Protein AF-A0A6G1RPT6-F1 (afdb_monomer)

Solvent-accessible surface area (backbone atoms only — not comparable to full-atom values): 11444 Å² total; per-residue (Å²): 132,67,66,76,14,61,72,34,31,49,78,56,96,92,39,37,52,45,40,93,62,35,37,66,78,30,18,75,37,63,72,64,67,92,55,54,74,66,57,16,43,59,54,9,17,68,96,42,98,34,46,3,51,71,35,31,49,66,56,74,37,39,41,47,34,52,61,81,90,49,79,50,33,30,68,81,25,24,74,22,39,38,67,69,14,39,49,97,87,64,35,49,6,59,74,35,37,46,69,56,71,34,38,40,48,48,39,93,62,36,36,67,80,32,16,73,39,64,70,72,65,97,65,54,72,67,60,18,46,62,60,14,39,45,100,86,70,36,52,8,62,73,44,35,46,73,55,79,38,38,36,46,44,40,85,91,41,83,52,42,36,65,76,34,22,73,23,38,39,82,68,19,39,59,48,99,86,28,56,11,51,72,38,32,47,62,55,68,46,38,39,50,43,39,94,55,36,35,62,70,20,18,75,39,77,72,60,96,67,84,133

Mean predicted aligned error: 10.79 Å

Radius of gyration: 23.77 Å; Cα contacts (8 Å, |Δi|>4): 434; chains: 1; bounding box: 55×49×66 Å

Structure (mmCIF, N/CA/C/O backbone):
data_AF-A0A6G1RPT6-F1
#
_entry.id   AF-A0A6G1RPT6-F1
#
loop_
_atom_site.group_PDB
_atom_site.id
_atom_site.type_symbol
_atom_site.label_atom_id
_atom_site.label_alt_id
_atom_site.label_comp_id
_atom_site.label_asym_id
_atom_site.label_entity_id
_atom_site.label_seq_id
_atom_site.pdbx_PDB_ins_code
_atom_site.Cartn_x
_atom_site.Cartn_y
_atom_site.Cartn_z
_atom_site.occupancy
_atom_site.B_iso_or_equiv
_atom_site.auth_seq_id
_atom_site.auth_comp_id
_atom_site.auth_asym_id
_atom_site.auth_atom_id
_atom_site.pdbx_PDB_model_num
ATOM 1 N N . SER A 1 1 ? -2.609 -18.804 -32.152 1.00 46.22 1 SER A N 1
ATOM 2 C CA . SER A 1 1 ? -2.090 -17.424 -32.059 1.00 46.22 1 SER A CA 1
ATOM 3 C C . SER A 1 1 ? -1.174 -17.458 -30.866 1.00 46.22 1 SER A C 1
ATOM 5 O O . SER A 1 1 ? -1.656 -17.401 -29.741 1.00 46.22 1 SER A O 1
ATOM 7 N N . ASP A 1 2 ? 0.093 -17.782 -31.106 1.00 53.69 2 ASP A N 1
ATOM 8 C CA . ASP A 1 2 ? 0.968 -18.300 -30.053 1.00 53.69 2 ASP A CA 1
ATOM 9 C C . ASP A 1 2 ? 1.661 -17.147 -29.333 1.00 53.69 2 ASP A C 1
ATOM 11 O O . ASP A 1 2 ? 2.804 -16.784 -29.607 1.00 53.69 2 ASP A O 1
ATOM 15 N N . ASP A 1 3 ? 0.914 -16.578 -28.391 1.00 70.12 3 ASP A N 1
ATOM 16 C CA . ASP A 1 3 ? 1.314 -15.481 -27.503 1.00 70.12 3 ASP A CA 1
ATOM 17 C C . ASP A 1 3 ? 2.449 -15.880 -26.534 1.00 70.12 3 ASP A C 1
ATOM 19 O O . ASP A 1 3 ? 3.070 -15.051 -25.876 1.00 70.12 3 ASP A O 1
ATOM 23 N N . PHE A 1 4 ? 2.774 -17.175 -26.463 1.00 81.56 4 PHE A N 1
ATOM 24 C CA . PHE A 1 4 ? 3.774 -17.723 -25.546 1.00 81.56 4 PHE A CA 1
ATOM 25 C C . PHE A 1 4 ? 5.198 -17.196 -25.797 1.00 81.56 4 PHE A C 1
ATOM 27 O O . PHE A 1 4 ? 5.934 -16.965 -24.840 1.00 81.56 4 PHE A O 1
ATOM 34 N N . CYS A 1 5 ? 5.569 -16.972 -27.063 1.00 85.88 5 CYS A N 1
ATOM 35 C CA . CYS A 1 5 ? 6.860 -16.387 -27.455 1.00 85.88 5 CYS A CA 1
ATOM 36 C C . CYS A 1 5 ? 6.709 -14.960 -27.997 1.00 85.88 5 CYS A C 1
ATOM 38 O O . CYS A 1 5 ? 7.464 -14.553 -28.884 1.00 85.88 5 CYS A O 1
ATOM 40 N N . SER A 1 6 ? 5.686 -14.234 -27.531 1.00 84.12 6 SER A N 1
ATOM 41 C CA . SER A 1 6 ? 5.396 -12.846 -27.919 1.00 84.12 6 SER A CA 1
ATOM 42 C C . SER A 1 6 ? 5.264 -12.635 -29.441 1.00 84.12 6 SER A C 1
ATOM 44 O O . SER A 1 6 ? 5.466 -11.535 -29.937 1.00 84.12 6 SER A O 1
ATOM 46 N N . GLY A 1 7 ? 5.008 -13.694 -30.226 1.00 85.12 7 GLY A N 1
ATOM 47 C CA . GLY A 1 7 ? 5.034 -13.666 -31.700 1.00 85.12 7 GLY A CA 1
ATOM 48 C C . GLY A 1 7 ? 6.429 -13.543 -32.349 1.00 85.12 7 GLY A C 1
ATOM 49 O O . GLY A 1 7 ? 6.559 -13.579 -33.582 1.00 85.12 7 GLY A O 1
ATOM 50 N N . HIS A 1 8 ? 7.488 -13.458 -31.543 1.00 87.12 8 HIS A N 1
ATOM 51 C CA . HIS A 1 8 ? 8.868 -13.198 -31.968 1.00 87.12 8 HIS A CA 1
ATOM 52 C C . HIS A 1 8 ? 9.790 -14.419 -31.873 1.00 87.12 8 HIS A C 1
ATOM 54 O O . HIS A 1 8 ? 11.000 -14.306 -32.065 1.00 87.12 8 HIS A O 1
ATOM 60 N N . GLY A 1 9 ? 9.232 -15.605 -31.648 1.00 89.31 9 GLY A N 1
ATOM 61 C CA . GLY A 1 9 ? 9.984 -16.855 -31.613 1.00 89.31 9 GLY A CA 1
ATOM 62 C C . GLY A 1 9 ? 9.122 -18.071 -31.913 1.00 89.31 9 GLY A C 1
ATOM 63 O O . GLY A 1 9 ? 7.905 -17.960 -32.072 1.00 89.31 9 GLY A O 1
ATOM 64 N N . GLN A 1 10 ? 9.770 -19.228 -32.000 1.00 91.56 10 GLN A N 1
ATOM 65 C CA . GLN A 1 10 ? 9.108 -20.523 -32.104 1.00 91.56 10 GLN A CA 1
ATOM 66 C C . GLN A 1 10 ? 9.176 -21.242 -30.753 1.00 91.56 10 GLN A C 1
ATOM 68 O O . GLN A 1 10 ? 10.229 -21.272 -30.117 1.00 91.56 10 GLN A O 1
ATOM 73 N N . CYS A 1 11 ? 8.046 -21.782 -30.290 1.00 89.31 11 CYS A N 1
ATOM 74 C CA . CYS A 1 11 ? 7.987 -22.517 -29.030 1.00 89.31 11 CYS A CA 1
ATOM 75 C C . CYS A 1 11 ? 8.409 -23.971 -29.248 1.00 89.31 11 CYS A C 1
ATOM 77 O O . CYS A 1 11 ? 7.748 -24.705 -29.980 1.00 89.31 11 CYS A O 1
ATOM 79 N N . ASN A 1 12 ? 9.473 -24.387 -28.567 1.00 88.00 12 ASN A N 1
ATOM 80 C CA . ASN A 1 12 ? 9.977 -25.751 -28.547 1.00 88.00 12 ASN A CA 1
ATOM 81 C C . ASN A 1 12 ? 9.962 -26.261 -27.102 1.00 88.00 12 ASN A C 1
ATOM 83 O O . ASN A 1 12 ? 10.778 -25.859 -26.272 1.00 88.00 12 ASN A O 1
ATOM 87 N N . CYS A 1 13 ? 8.994 -27.126 -26.784 1.00 84.56 13 CYS A N 1
ATOM 88 C CA . CYS A 1 13 ? 8.838 -27.764 -25.468 1.00 84.56 13 CYS A CA 1
ATOM 89 C C . CYS A 1 13 ? 8.886 -26.783 -24.274 1.00 84.56 13 CYS A C 1
ATOM 91 O O . CYS A 1 13 ? 9.542 -27.048 -23.270 1.00 84.56 13 CYS A O 1
ATOM 93 N N . GLY A 1 14 ? 8.204 -25.636 -24.382 1.00 82.69 14 GLY A N 1
ATOM 94 C CA . GLY A 1 14 ? 8.124 -24.634 -23.308 1.00 82.69 14 GLY A CA 1
ATOM 95 C C . GLY A 1 14 ? 9.294 -23.645 -23.253 1.00 82.69 14 GLY A C 1
ATOM 96 O O . GLY A 1 14 ? 9.320 -22.787 -22.372 1.00 82.69 14 GLY A O 1
ATOM 97 N N . ARG A 1 15 ? 10.237 -23.719 -24.200 1.00 87.56 15 ARG A N 1
ATOM 98 C CA . ARG A 1 15 ? 11.290 -22.719 -24.413 1.00 87.56 15 ARG A CA 1
ATOM 99 C C . ARG A 1 15 ? 11.075 -22.008 -25.745 1.00 87.56 15 ARG A C 1
ATOM 101 O O . ARG A 1 15 ? 10.669 -22.636 -26.717 1.00 87.56 15 ARG A O 1
ATOM 108 N N . CYS A 1 16 ? 11.357 -20.712 -25.793 1.00 91.62 16 CYS A N 1
ATOM 109 C CA . CYS A 1 16 ? 11.267 -19.937 -27.023 1.00 91.62 16 CYS A CA 1
ATOM 110 C C . CYS A 1 16 ? 12.626 -19.827 -27.719 1.00 91.62 16 CYS A C 1
ATOM 112 O O . CYS A 1 16 ? 13.596 -19.376 -27.110 1.00 91.62 16 CYS A O 1
ATOM 114 N N . ASP A 1 17 ? 12.661 -20.181 -29.003 1.00 92.12 17 ASP A N 1
ATOM 115 C CA . ASP A 1 17 ? 13.770 -19.876 -29.904 1.00 92.12 17 ASP A CA 1
ATOM 116 C C . ASP A 1 17 ? 13.459 -18.577 -30.648 1.00 92.12 17 ASP A C 1
ATOM 118 O O . ASP A 1 17 ? 12.571 -18.517 -31.506 1.00 92.12 17 ASP A O 1
ATOM 122 N N . CYS A 1 18 ? 14.150 -17.506 -30.263 1.00 89.38 18 CYS A N 1
ATOM 123 C CA . CYS A 1 18 ? 13.862 -16.160 -30.745 1.00 89.38 18 CYS A CA 1
ATOM 124 C C . CYS A 1 18 ? 14.379 -15.926 -32.163 1.00 89.38 18 CYS A C 1
ATOM 126 O O . CYS A 1 18 ? 15.487 -16.331 -32.519 1.00 89.38 18 CYS A O 1
ATOM 128 N N . LYS A 1 19 ? 13.573 -15.220 -32.962 1.00 89.00 19 LYS A N 1
ATOM 129 C CA . LYS A 1 19 ? 13.971 -14.732 -34.285 1.00 89.00 19 LYS A CA 1
ATOM 130 C C . LYS A 1 19 ? 15.130 -13.744 -34.150 1.00 89.00 19 LYS A C 1
ATOM 132 O O . LYS A 1 19 ? 15.322 -13.122 -33.102 1.00 89.00 19 LYS A O 1
ATOM 137 N N . GLU A 1 20 ? 15.894 -13.582 -35.227 1.00 88.31 20 GLU A N 1
ATOM 138 C CA . GLU A 1 20 ? 17.012 -12.641 -35.266 1.00 88.31 20 GLU A CA 1
ATOM 139 C C . GLU A 1 20 ? 16.563 -11.239 -34.826 1.00 88.31 20 GLU A C 1
ATOM 141 O O . GLU A 1 20 ? 15.523 -10.736 -35.252 1.00 88.31 20 GLU A O 1
ATOM 146 N N . GLY A 1 21 ? 17.327 -10.632 -33.917 1.00 83.69 21 GLY A N 1
ATOM 147 C CA . GLY A 1 21 ? 16.980 -9.335 -33.342 1.00 83.69 21 GLY A CA 1
ATOM 148 C C . GLY A 1 21 ? 16.081 -9.382 -32.102 1.00 83.69 21 GLY A C 1
ATOM 149 O O . GLY A 1 21 ? 15.781 -8.312 -31.591 1.00 83.69 21 GLY A O 1
ATOM 150 N N . TRP A 1 22 ? 15.710 -10.554 -31.573 1.00 85.56 22 TRP A N 1
ATOM 151 C CA . TRP A 1 22 ? 14.915 -10.693 -30.341 1.00 85.56 22 TRP A CA 1
ATOM 152 C C . TRP A 1 22 ? 15.626 -11.537 -29.276 1.00 85.56 22 TRP A C 1
ATOM 154 O O . TRP A 1 22 ? 16.380 -12.458 -29.591 1.00 85.56 22 TRP A O 1
ATOM 164 N N . ILE A 1 23 ? 15.406 -11.199 -28.007 1.00 83.12 23 ILE A N 1
ATOM 165 C CA . ILE A 1 23 ? 15.976 -11.838 -26.814 1.00 83.12 23 ILE A CA 1
ATOM 166 C C . ILE A 1 23 ? 14.932 -11.893 -25.686 1.00 83.12 23 ILE A C 1
ATOM 168 O O . ILE A 1 23 ? 13.871 -11.278 -25.773 1.00 83.12 23 ILE A O 1
ATOM 172 N N . GLY A 1 24 ? 15.246 -12.620 -24.612 1.00 77.19 24 GLY A N 1
ATOM 173 C CA . GLY A 1 24 ? 14.343 -12.851 -23.478 1.00 77.19 24 GLY A CA 1
ATOM 174 C C . GLY A 1 24 ? 13.826 -14.291 -23.436 1.00 77.19 24 GLY A C 1
ATOM 175 O O . GLY A 1 24 ? 14.019 -15.056 -24.381 1.00 77.19 24 GLY A O 1
ATOM 176 N N . LYS A 1 25 ? 13.210 -14.702 -22.320 1.00 83.44 25 LYS A N 1
ATOM 177 C CA . LYS A 1 25 ? 12.730 -16.091 -22.147 1.00 83.44 25 LYS A CA 1
ATOM 178 C C . LYS A 1 25 ? 11.521 -16.398 -23.036 1.00 83.44 25 LYS A C 1
ATOM 180 O O . LYS A 1 25 ? 11.310 -17.555 -23.394 1.00 83.44 25 LYS A O 1
ATOM 185 N N . LYS A 1 26 ? 10.757 -15.364 -23.378 1.00 86.62 26 LYS A N 1
ATOM 186 C CA . LYS A 1 26 ? 9.577 -15.363 -24.244 1.00 86.62 26 LYS A CA 1
ATOM 187 C C . LYS A 1 26 ? 9.777 -14.492 -25.493 1.00 86.62 26 LYS A C 1
ATOM 189 O O . LYS A 1 26 ? 8.792 -14.115 -26.122 1.00 86.62 26 LYS A O 1
ATOM 194 N N . CYS A 1 27 ? 11.020 -14.170 -25.861 1.00 85.56 27 CYS A N 1
ATOM 195 C CA . CYS A 1 27 ? 11.350 -13.279 -26.981 1.00 85.56 27 CYS A CA 1
ATOM 196 C C . CYS A 1 27 ? 10.670 -11.906 -26.891 1.00 85.56 27 CYS A C 1
ATOM 198 O O . CYS A 1 27 ? 10.221 -11.348 -27.887 1.00 85.56 27 CYS A O 1
ATOM 200 N N . GLU A 1 28 ? 10.560 -11.391 -25.674 1.00 78.25 28 GLU A N 1
ATOM 201 C CA . GLU A 1 28 ? 9.818 -10.187 -25.333 1.00 78.25 28 GLU A CA 1
ATOM 202 C C . GLU A 1 28 ? 10.608 -8.891 -25.579 1.00 78.25 28 GLU A C 1
ATOM 204 O O . GLU A 1 28 ? 10.010 -7.819 -25.608 1.00 78.25 28 GLU A O 1
ATOM 209 N N . HIS A 1 29 ? 11.928 -8.964 -25.800 1.00 76.12 29 HIS A N 1
ATOM 210 C CA . HIS A 1 29 ? 12.779 -7.780 -25.941 1.00 76.12 29 HIS A CA 1
ATOM 211 C C . HIS A 1 29 ? 13.547 -7.750 -27.273 1.00 76.12 29 HIS A C 1
ATOM 213 O O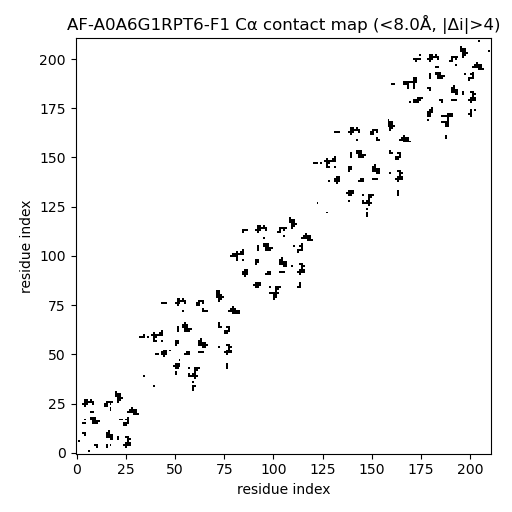 . HIS A 1 29 ? 14.152 -8.754 -27.657 1.00 76.12 29 HIS A O 1
ATOM 219 N N . PRO A 1 30 ? 13.604 -6.605 -27.977 1.00 79.12 30 PRO A N 1
ATOM 220 C CA . PRO A 1 30 ? 14.465 -6.447 -29.144 1.00 79.12 30 PRO A CA 1
ATOM 221 C C . PRO A 1 30 ? 15.947 -6.318 -28.734 1.00 79.12 30 PRO A C 1
ATOM 223 O O . PRO A 1 30 ? 16.275 -5.700 -27.724 1.00 79.12 30 PRO A O 1
ATOM 226 N N . ARG A 1 31 ? 16.868 -6.860 -29.543 1.00 80.19 31 ARG A N 1
ATOM 227 C CA . ARG A 1 31 ? 18.335 -6.792 -29.349 1.00 80.19 31 ARG A CA 1
ATOM 228 C C . ARG A 1 31 ? 18.880 -5.366 -29.356 1.00 80.19 31 ARG A C 1
ATOM 230 O O . ARG A 1 31 ? 19.888 -5.093 -28.716 1.00 80.19 31 ARG A O 1
ATOM 237 N N . SER A 1 32 ? 18.246 -4.483 -30.112 1.00 81.56 32 SER A N 1
ATOM 238 C CA . SER A 1 32 ? 18.573 -3.064 -30.205 1.00 81.56 32 SER A CA 1
ATOM 239 C C . SER A 1 32 ? 17.275 -2.282 -30.141 1.00 81.56 32 SER A C 1
ATOM 241 O O . SER A 1 32 ? 16.319 -2.643 -30.828 1.00 81.56 32 SER A O 1
ATOM 243 N N . CYS A 1 33 ? 17.233 -1.219 -29.342 1.00 79.00 33 CYS A N 1
ATOM 244 C CA . CYS A 1 33 ? 16.024 -0.423 -29.237 1.00 79.00 33 CYS A CA 1
ATOM 245 C C . CYS A 1 33 ? 15.841 0.461 -30.482 1.00 79.00 33 CYS A C 1
ATOM 247 O O . CYS A 1 33 ? 16.704 1.299 -30.739 1.00 79.00 33 CYS A O 1
ATOM 249 N N . PRO A 1 34 ? 14.741 0.321 -31.247 1.00 82.25 34 PRO A N 1
ATOM 250 C CA . PRO A 1 34 ? 14.473 1.185 -32.397 1.00 82.25 34 PRO A CA 1
ATOM 251 C C . PRO A 1 34 ? 13.938 2.572 -32.004 1.00 82.25 34 PRO A C 1
ATOM 253 O O . PRO A 1 34 ? 13.732 3.407 -32.878 1.00 82.25 34 PRO A O 1
ATOM 256 N N . LEU A 1 35 ? 13.657 2.802 -30.718 1.00 82.94 35 LEU A N 1
ATOM 257 C CA . LEU A 1 35 ? 13.112 4.057 -30.205 1.00 82.94 35 LEU A CA 1
ATOM 258 C C . LEU A 1 35 ? 14.234 4.972 -29.722 1.00 82.94 35 LEU A C 1
ATOM 260 O O . LEU A 1 35 ? 15.222 4.505 -29.150 1.00 82.94 35 LEU A O 1
ATOM 264 N N . SER A 1 36 ? 14.032 6.280 -29.860 1.00 87.06 36 SER A N 1
ATOM 265 C CA . SER A 1 36 ? 14.829 7.254 -29.118 1.00 87.06 36 SER A CA 1
ATOM 266 C C . SER A 1 36 ? 14.572 7.139 -27.610 1.00 87.06 36 SER A C 1
ATOM 268 O O . SER A 1 36 ? 13.558 6.597 -27.156 1.00 87.06 36 SER A O 1
ATOM 270 N N . VAL A 1 37 ? 15.492 7.685 -26.811 1.00 83.69 37 VAL A N 1
ATOM 271 C CA . VAL A 1 37 ? 15.382 7.706 -25.343 1.00 83.69 37 VAL A CA 1
ATOM 272 C C . VAL A 1 37 ? 14.081 8.381 -24.893 1.00 83.69 37 VAL A C 1
ATOM 274 O O . VAL A 1 37 ? 13.392 7.878 -24.007 1.00 83.69 37 VAL A O 1
ATOM 277 N N . GLU A 1 38 ? 13.699 9.474 -25.551 1.00 88.75 38 GLU A N 1
ATOM 278 C CA . GLU A 1 38 ? 12.488 10.238 -25.240 1.00 88.75 38 GLU A CA 1
ATOM 279 C C . GLU A 1 38 ? 11.208 9.470 -25.588 1.00 88.75 38 GLU A C 1
ATOM 281 O O . GLU A 1 38 ? 10.265 9.436 -24.797 1.00 88.75 38 GLU A O 1
ATOM 286 N N . GLU A 1 39 ? 11.162 8.813 -26.749 1.00 89.94 39 GLU A N 1
ATOM 287 C CA . GLU A 1 39 ? 10.018 7.984 -27.146 1.00 89.94 39 GLU A CA 1
ATOM 288 C C . GLU A 1 39 ? 9.853 6.768 -26.234 1.00 89.94 39 GLU A C 1
ATOM 290 O O . GLU A 1 39 ? 8.732 6.418 -25.856 1.00 89.94 39 GLU A O 1
ATOM 295 N N . SER A 1 40 ? 10.971 6.143 -25.856 1.00 87.38 40 SER A N 1
ATOM 296 C CA . SER A 1 40 ? 10.997 5.060 -24.875 1.00 87.38 40 SER A CA 1
ATOM 297 C C . SER A 1 40 ? 10.421 5.532 -23.536 1.00 87.38 40 SER A C 1
ATOM 299 O O . SER A 1 40 ? 9.491 4.915 -23.015 1.00 87.38 40 SER A O 1
ATOM 301 N N . ALA A 1 41 ? 10.899 6.665 -23.013 1.00 86.75 41 ALA A N 1
ATOM 302 C CA . ALA A 1 41 ? 10.420 7.227 -21.752 1.00 86.75 41 ALA A CA 1
ATOM 303 C C . ALA A 1 41 ? 8.918 7.556 -21.794 1.00 86.75 41 ALA A C 1
ATOM 305 O O . ALA A 1 41 ? 8.184 7.156 -20.889 1.00 86.75 41 ALA A O 1
ATOM 306 N N . LYS A 1 42 ? 8.434 8.189 -22.874 1.00 90.44 42 LYS A N 1
ATOM 307 C CA . LYS A 1 42 ? 7.003 8.496 -23.058 1.00 90.44 42 LYS A CA 1
ATOM 308 C C . LYS A 1 42 ? 6.127 7.245 -23.045 1.00 90.44 42 LYS A C 1
ATOM 310 O O . LYS A 1 42 ? 5.053 7.259 -22.452 1.00 90.44 42 LYS A O 1
ATOM 315 N N . LYS A 1 43 ? 6.575 6.142 -23.657 1.00 90.12 43 LYS A N 1
ATOM 316 C CA . LYS A 1 43 ? 5.836 4.866 -23.613 1.00 90.12 43 LYS A CA 1
ATOM 317 C C . LYS A 1 43 ? 5.778 4.267 -22.205 1.00 90.12 43 LYS A C 1
ATOM 319 O O . LYS A 1 43 ? 4.753 3.703 -21.824 1.00 90.12 43 LYS A O 1
ATOM 324 N N . CYS A 1 44 ? 6.852 4.407 -21.434 1.00 91.75 44 CYS A N 1
ATOM 325 C CA . CYS A 1 44 ? 6.935 3.911 -20.061 1.00 91.75 44 CYS A CA 1
ATOM 326 C C . CYS A 1 44 ? 6.222 4.793 -19.031 1.00 91.75 44 CYS A C 1
ATOM 328 O O . CYS A 1 44 ? 5.981 4.331 -17.918 1.00 91.75 44 CYS A O 1
ATOM 330 N N . GLN A 1 45 ? 5.896 6.037 -19.364 1.00 90.94 45 GLN A N 1
ATOM 331 C CA . GLN A 1 45 ? 5.287 6.987 -18.439 1.00 90.94 45 GLN A CA 1
ATOM 332 C C . GLN A 1 45 ? 3.844 6.605 -18.057 1.00 90.94 45 GLN A C 1
ATOM 334 O O . GLN A 1 45 ? 3.460 6.695 -16.891 1.00 90.94 45 GLN A O 1
ATOM 339 N N . GLY A 1 46 ? 3.057 6.103 -19.015 1.00 85.88 46 GLY A N 1
ATOM 340 C CA . GLY A 1 46 ? 1.662 5.726 -18.770 1.00 85.88 46 GLY A CA 1
ATOM 341 C C . GLY A 1 46 ? 0.846 6.906 -18.225 1.00 85.88 46 GLY A C 1
ATOM 342 O O . GLY A 1 46 ? 0.871 7.988 -18.804 1.00 85.88 46 GLY A O 1
ATOM 343 N N . ASN A 1 47 ? 0.147 6.693 -17.105 1.00 84.50 47 ASN A N 1
ATOM 344 C CA . ASN A 1 47 ? -0.616 7.733 -16.394 1.00 84.50 47 ASN A C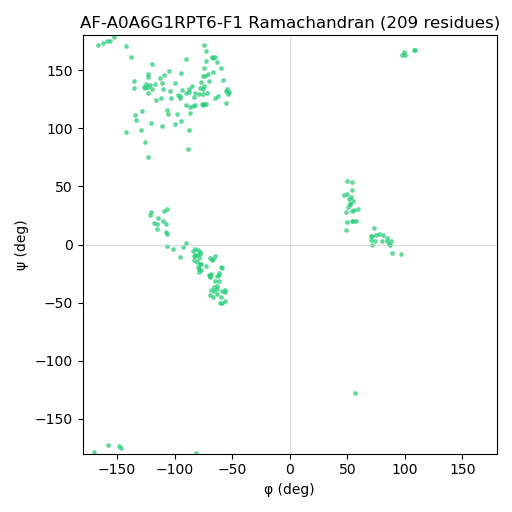A 1
ATOM 345 C C . ASN A 1 47 ? 0.182 8.426 -15.273 1.00 84.50 47 ASN A C 1
ATOM 347 O O . ASN A 1 47 ? -0.348 9.306 -14.598 1.00 84.50 47 ASN A O 1
ATOM 351 N N . SER A 1 48 ? 1.423 8.004 -15.028 1.00 85.88 48 SER A N 1
ATOM 352 C CA . SER A 1 48 ? 2.277 8.585 -13.993 1.00 85.88 48 SER A CA 1
ATOM 353 C C . SER A 1 48 ? 3.101 9.741 -14.558 1.00 85.88 48 SER A C 1
ATOM 355 O O . SER A 1 48 ? 3.334 9.836 -15.759 1.00 85.88 48 SER A O 1
ATOM 357 N N . ASN A 1 49 ? 3.605 10.618 -13.693 1.00 86.06 49 ASN A N 1
ATOM 358 C CA . ASN A 1 49 ? 4.632 11.590 -14.082 1.00 86.06 49 ASN A CA 1
ATOM 359 C C . ASN A 1 49 ? 6.031 10.959 -14.156 1.00 86.06 49 ASN A C 1
ATOM 361 O O . ASN A 1 49 ? 6.955 11.574 -14.682 1.00 86.06 49 ASN A O 1
ATOM 365 N N . LEU A 1 50 ? 6.187 9.736 -13.640 1.00 88.00 50 LEU A N 1
ATOM 366 C CA . LEU A 1 50 ? 7.447 9.004 -13.606 1.00 88.00 50 LEU A CA 1
ATOM 367 C C . LEU A 1 50 ? 7.392 7.792 -14.550 1.00 88.00 50 LEU A C 1
ATOM 369 O O . LEU A 1 50 ? 6.387 7.073 -14.556 1.00 88.00 50 LEU A O 1
ATOM 373 N N . PRO A 1 51 ? 8.468 7.503 -15.308 1.00 88.50 51 PRO A N 1
ATOM 374 C CA . PRO A 1 51 ? 8.582 6.259 -16.061 1.00 88.50 51 PRO A CA 1
ATOM 375 C C . PRO A 1 51 ? 8.386 5.044 -15.151 1.00 88.50 51 PRO A C 1
ATOM 377 O O . PRO A 1 51 ? 8.954 4.978 -14.060 1.00 88.50 51 PRO A O 1
ATOM 380 N N . CYS A 1 52 ? 7.575 4.085 -15.597 1.00 91.81 52 CYS A N 1
ATOM 381 C CA . CYS A 1 52 ? 7.259 2.862 -14.859 1.00 91.81 52 CYS A CA 1
ATOM 382 C C . CYS A 1 52 ? 6.765 3.131 -13.430 1.00 91.81 52 CYS A C 1
ATOM 384 O O . CYS A 1 52 ? 7.109 2.403 -12.499 1.00 91.81 52 CYS A O 1
ATOM 386 N N . SER A 1 53 ? 6.024 4.229 -13.243 1.00 92.31 53 SER A N 1
ATOM 387 C CA . SER A 1 53 ? 5.486 4.663 -11.949 1.00 92.31 53 SER A CA 1
ATOM 388 C C . SER A 1 53 ? 6.543 4.830 -10.846 1.00 92.31 53 SER A C 1
ATOM 390 O O . SER A 1 53 ? 6.204 4.805 -9.666 1.00 92.31 53 SER A O 1
ATOM 392 N N . GLY A 1 54 ? 7.824 4.981 -11.214 1.00 89.81 54 GLY A N 1
ATOM 393 C CA . GLY A 1 54 ? 8.955 5.003 -10.279 1.00 89.81 54 GLY A CA 1
ATOM 394 C C . GLY A 1 54 ? 9.277 3.648 -9.634 1.00 89.81 54 GLY A C 1
ATOM 395 O O . GLY A 1 54 ? 10.109 3.581 -8.736 1.00 89.81 54 GLY A O 1
ATOM 396 N N . ARG A 1 55 ? 8.629 2.564 -10.075 1.00 90.12 55 ARG A N 1
ATOM 397 C CA . ARG A 1 55 ? 8.709 1.215 -9.487 1.00 90.12 55 ARG A CA 1
ATOM 398 C C . ARG A 1 55 ? 9.333 0.198 -10.436 1.00 90.12 55 ARG A C 1
ATOM 400 O O . ARG A 1 55 ? 9.165 -1.005 -10.263 1.00 90.12 55 ARG A O 1
ATOM 407 N N . GLY A 1 56 ? 10.028 0.663 -11.466 1.00 89.62 56 GLY A N 1
ATOM 408 C CA . GLY A 1 56 ? 10.625 -0.208 -12.465 1.00 89.62 56 GLY A CA 1
ATOM 409 C C . GLY A 1 56 ? 11.632 0.505 -13.348 1.00 89.62 56 GLY A C 1
ATOM 410 O O . GLY A 1 56 ? 11.763 1.729 -13.325 1.00 89.62 56 GLY A O 1
ATOM 411 N N . ARG A 1 57 ? 12.330 -0.284 -14.161 1.00 89.75 57 ARG A N 1
ATOM 412 C CA . ARG A 1 57 ? 13.251 0.201 -15.188 1.00 89.75 57 ARG A CA 1
ATOM 413 C C . ARG A 1 57 ? 12.556 0.230 -16.541 1.00 89.75 57 ARG A C 1
ATOM 415 O O . ARG A 1 57 ? 11.992 -0.776 -16.966 1.00 89.75 57 ARG A O 1
ATOM 422 N N . CYS A 1 58 ? 12.633 1.372 -17.216 1.00 89.00 58 CYS A N 1
ATOM 423 C CA . CYS A 1 58 ? 12.160 1.519 -18.586 1.00 89.00 58 CYS A CA 1
ATOM 424 C C . CYS A 1 58 ? 13.258 1.123 -19.575 1.00 89.00 58 CYS A C 1
ATOM 426 O O . CYS A 1 58 ? 14.297 1.779 -19.638 1.00 89.00 58 CYS A O 1
ATOM 428 N N . GLU A 1 59 ? 13.010 0.097 -20.383 1.00 86.44 59 GLU A N 1
ATOM 429 C CA . GLU A 1 59 ? 13.892 -0.327 -21.467 1.00 86.44 59 GLU A CA 1
ATOM 430 C C . GLU A 1 59 ? 13.078 -0.447 -22.754 1.00 86.44 59 GLU A C 1
ATOM 432 O O . GLU A 1 59 ? 12.163 -1.256 -22.879 1.00 86.44 59 GLU A O 1
ATOM 437 N N . CYS A 1 60 ? 13.395 0.410 -23.722 1.00 86.81 60 CYS A N 1
ATOM 438 C CA . CYS A 1 60 ? 12.749 0.448 -25.030 1.00 86.81 60 CYS A CA 1
ATOM 439 C C . CYS A 1 60 ? 11.211 0.556 -25.023 1.00 86.81 60 CYS A C 1
ATOM 441 O O . CYS A 1 60 ? 10.510 -0.064 -25.824 1.00 86.81 60 CYS A O 1
ATOM 443 N N . GLY A 1 61 ? 10.667 1.375 -24.125 1.00 88.00 61 GLY A N 1
ATOM 444 C CA . GLY A 1 61 ? 9.227 1.572 -23.978 1.00 88.00 61 GLY A CA 1
ATOM 445 C C . GLY A 1 61 ? 8.507 0.448 -23.233 1.00 88.00 61 GLY A C 1
ATOM 446 O O . GLY A 1 61 ? 7.276 0.452 -23.208 1.00 88.00 61 GLY A O 1
ATOM 447 N N . GLN A 1 62 ? 9.247 -0.487 -22.632 1.00 89.19 62 GLN A N 1
ATOM 448 C CA . GLN A 1 62 ? 8.724 -1.549 -21.783 1.00 89.19 62 GLN A CA 1
ATOM 449 C C . GLN A 1 62 ? 9.267 -1.412 -20.360 1.00 89.19 62 GLN A C 1
ATOM 451 O O . GLN A 1 62 ? 10.448 -1.135 -20.152 1.00 89.19 62 GLN A O 1
ATOM 456 N N . CYS A 1 63 ? 8.395 -1.613 -19.376 1.00 90.44 63 CYS A N 1
ATOM 457 C CA . CYS A 1 63 ? 8.760 -1.559 -17.970 1.00 90.44 63 CYS A CA 1
ATOM 458 C C . CYS A 1 63 ? 9.103 -2.946 -17.429 1.00 90.44 63 CYS A C 1
ATOM 460 O O . CYS A 1 63 ? 8.346 -3.896 -17.614 1.00 90.44 63 CYS A O 1
ATOM 462 N N . THR A 1 64 ? 10.224 -3.034 -16.716 1.00 90.25 64 THR A N 1
ATOM 463 C CA . THR A 1 64 ? 10.555 -4.163 -15.841 1.00 90.25 64 THR A CA 1
ATOM 464 C C . THR A 1 64 ? 10.364 -3.714 -14.400 1.00 90.25 64 THR A C 1
ATOM 466 O O . THR A 1 64 ? 11.092 -2.834 -13.939 1.00 90.25 64 THR A O 1
ATOM 469 N N . CYS A 1 65 ? 9.377 -4.275 -13.703 1.00 89.50 65 CYS A N 1
ATOM 470 C CA . CYS A 1 65 ? 9.036 -3.868 -12.341 1.00 89.50 65 CYS A CA 1
ATOM 471 C C . CYS A 1 65 ? 10.046 -4.373 -11.311 1.00 89.50 65 CYS A C 1
ATOM 473 O O . CYS A 1 65 ? 10.704 -5.399 -11.505 1.00 89.50 65 CYS A O 1
ATOM 475 N N . PHE A 1 66 ? 10.171 -3.624 -10.219 1.00 84.31 66 PHE A N 1
ATOM 476 C CA . PHE A 1 66 ? 11.075 -3.919 -9.122 1.00 84.31 66 PHE A CA 1
ATOM 477 C C . PHE A 1 66 ? 10.329 -4.370 -7.855 1.00 84.31 66 PHE A C 1
ATOM 479 O O . PHE A 1 66 ? 9.269 -3.824 -7.546 1.00 84.31 66 PHE A O 1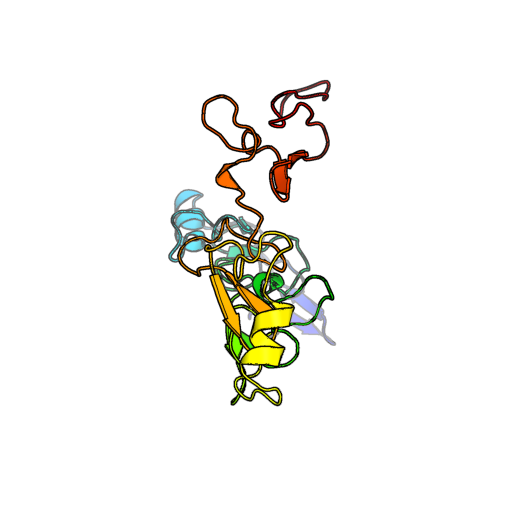
ATOM 486 N N . PRO A 1 67 ? 10.923 -5.291 -7.071 1.00 83.88 67 PRO A N 1
ATOM 487 C CA . PRO A 1 67 ? 12.147 -6.028 -7.390 1.00 83.88 67 PRO A CA 1
ATOM 488 C C . PRO A 1 67 ? 11.899 -7.069 -8.503 1.00 83.88 67 PRO A C 1
ATOM 490 O O . PRO A 1 67 ? 10.803 -7.621 -8.606 1.00 83.88 67 PRO A O 1
ATOM 493 N N . PRO A 1 68 ? 12.892 -7.335 -9.371 1.00 76.50 68 PRO A N 1
ATOM 494 C CA . PRO A 1 68 ? 12.695 -8.236 -10.498 1.00 76.50 68 PRO A CA 1
ATOM 495 C C . PRO A 1 68 ? 12.415 -9.658 -9.994 1.00 76.50 68 PRO A C 1
ATOM 497 O O . PRO A 1 68 ? 13.193 -10.217 -9.224 1.00 76.50 68 PRO A O 1
ATOM 500 N N . GLY A 1 69 ? 11.307 -10.245 -10.449 1.00 77.88 69 GLY A N 1
ATOM 501 C CA . GLY A 1 69 ? 10.839 -11.567 -10.016 1.00 77.88 69 GLY A CA 1
ATOM 502 C C . GLY A 1 69 ? 9.772 -11.543 -8.917 1.00 77.88 69 GLY A C 1
ATOM 503 O O . GLY A 1 69 ? 9.187 -12.589 -8.646 1.00 77.88 69 GLY A O 1
ATOM 504 N N . ASP A 1 70 ? 9.475 -10.380 -8.330 1.00 83.69 70 ASP A N 1
ATOM 505 C CA . ASP A 1 70 ? 8.296 -10.204 -7.483 1.00 83.69 70 ASP A CA 1
ATOM 506 C C . ASP A 1 70 ? 7.087 -9.837 -8.350 1.00 83.69 70 ASP A C 1
ATOM 508 O O . ASP A 1 70 ? 7.030 -8.769 -8.958 1.00 83.69 70 ASP A O 1
ATOM 512 N N . ASN A 1 71 ? 6.113 -10.743 -8.413 1.00 87.56 71 ASN A N 1
ATOM 513 C CA . ASN A 1 71 ? 4.921 -10.573 -9.244 1.00 87.56 71 ASN A CA 1
ATOM 514 C C . ASN A 1 71 ? 3.860 -9.662 -8.603 1.00 87.56 71 ASN A C 1
ATOM 516 O O . ASN A 1 71 ? 2.840 -9.396 -9.236 1.00 87.56 71 ASN A O 1
ATOM 520 N N . ARG A 1 72 ? 4.063 -9.202 -7.360 1.00 89.62 72 ARG A N 1
ATOM 521 C CA . ARG A 1 72 ? 3.111 -8.327 -6.655 1.00 89.62 72 ARG A CA 1
ATOM 522 C C . ARG A 1 72 ? 3.179 -6.882 -7.133 1.00 89.62 72 ARG A C 1
ATOM 524 O O . ARG A 1 72 ? 2.200 -6.157 -6.985 1.00 89.62 72 ARG A O 1
ATOM 531 N N . VAL A 1 73 ? 4.299 -6.467 -7.729 1.00 92.44 73 VAL A N 1
ATOM 532 C CA . VAL A 1 73 ? 4.391 -5.197 -8.458 1.00 92.44 73 VAL A CA 1
ATOM 533 C C . VAL A 1 73 ? 4.222 -5.486 -9.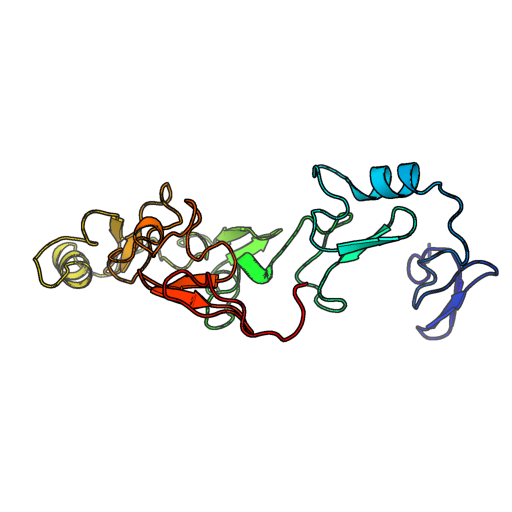940 1.00 92.44 73 VAL A C 1
ATOM 535 O O . VAL A 1 73 ? 5.066 -6.132 -10.561 1.00 92.44 73 VAL A O 1
ATOM 538 N N . HIS A 1 74 ? 3.116 -5.030 -10.513 1.00 92.31 74 HIS A N 1
ATOM 539 C CA . HIS A 1 74 ? 2.721 -5.400 -11.870 1.00 92.31 74 HIS A CA 1
ATOM 540 C C . HIS A 1 74 ? 1.968 -4.272 -12.577 1.00 92.31 74 HIS A C 1
ATOM 542 O O . HIS A 1 74 ? 1.896 -3.140 -12.097 1.00 92.31 74 HIS A O 1
ATOM 548 N N . GLY A 1 75 ? 1.456 -4.580 -13.766 1.00 91.62 75 GLY A N 1
ATOM 549 C CA . GLY A 1 75 ? 0.893 -3.606 -14.691 1.00 91.62 75 GLY A CA 1
ATOM 550 C C . GLY A 1 75 ? 1.881 -3.217 -15.787 1.00 91.62 75 GLY A C 1
ATOM 551 O O . GLY A 1 75 ? 3.078 -3.510 -15.727 1.00 91.62 75 GLY A O 1
ATOM 552 N N . LYS A 1 76 ? 1.372 -2.573 -16.840 1.00 91.62 76 LYS A N 1
ATOM 553 C CA . LYS A 1 76 ? 2.175 -2.232 -18.029 1.00 91.62 76 LYS A CA 1
ATOM 554 C C . LYS A 1 76 ? 3.279 -1.227 -17.697 1.00 91.62 76 LYS A C 1
ATOM 556 O O . LYS A 1 76 ? 4.340 -1.226 -18.322 1.00 91.62 76 LYS A O 1
ATOM 561 N N . ASN A 1 77 ? 3.004 -0.369 -16.727 1.00 94.00 77 ASN A N 1
ATOM 562 C CA . ASN A 1 77 ? 3.838 0.723 -16.270 1.00 94.00 77 ASN A CA 1
ATOM 563 C C . ASN A 1 77 ? 4.160 0.570 -14.770 1.00 94.00 77 ASN A C 1
ATOM 565 O O . ASN A 1 77 ? 4.437 1.573 -14.114 1.00 94.00 77 ASN A O 1
ATOM 569 N N . CYS A 1 78 ? 4.136 -0.660 -14.234 1.00 93.25 78 CYS A N 1
ATOM 570 C CA . CYS A 1 78 ? 4.381 -0.978 -12.818 1.00 93.25 78 CYS A CA 1
ATOM 571 C C . CYS A 1 78 ? 3.515 -0.160 -11.845 1.00 93.25 78 CYS A C 1
ATOM 573 O O . CYS A 1 78 ? 3.973 0.273 -10.788 1.00 93.25 78 CYS A O 1
ATOM 575 N N . GLU A 1 79 ? 2.282 0.121 -12.255 1.00 92.38 79 GLU A N 1
ATOM 576 C CA . GLU A 1 79 ? 1.328 0.970 -11.552 1.00 92.38 79 GLU A CA 1
ATOM 577 C C . GLU A 1 79 ? 0.640 0.268 -10.375 1.00 92.38 79 GLU A C 1
ATOM 579 O O . GLU A 1 79 ? 0.151 0.943 -9.469 1.00 92.38 79 GLU A O 1
ATOM 584 N N . CYS A 1 80 ? 0.621 -1.066 -10.369 1.00 93.69 80 CYS A N 1
ATOM 585 C CA . CYS A 1 80 ? 0.003 -1.867 -9.322 1.00 93.69 80 CYS A CA 1
ATOM 586 C C . CYS A 1 80 ? 1.044 -2.387 -8.337 1.00 93.69 80 CYS A C 1
ATOM 588 O O . CYS A 1 80 ? 2.121 -2.830 -8.731 1.00 93.69 80 CYS A O 1
ATOM 590 N N . ASP A 1 81 ? 0.699 -2.363 -7.051 1.00 92.88 81 ASP A N 1
ATOM 591 C CA . ASP A 1 81 ? 1.523 -2.913 -5.980 1.00 92.88 81 ASP A CA 1
ATOM 592 C C . ASP A 1 81 ? 0.659 -3.580 -4.922 1.00 92.88 81 ASP A C 1
ATOM 594 O O . ASP A 1 81 ? 0.130 -2.939 -4.013 1.00 92.88 81 ASP A O 1
ATOM 598 N N . ASP A 1 82 ? 0.545 -4.892 -5.050 1.00 93.06 82 ASP A N 1
ATOM 599 C CA . ASP A 1 82 ? -0.297 -5.717 -4.199 1.00 93.06 82 ASP A CA 1
ATOM 600 C C . ASP A 1 82 ? 0.332 -5.983 -2.823 1.00 93.06 82 ASP A C 1
ATOM 602 O O . ASP A 1 82 ? -0.364 -6.437 -1.919 1.00 93.06 82 ASP A O 1
ATOM 606 N N . ARG A 1 83 ? 1.599 -5.596 -2.595 1.00 89.12 83 ARG A N 1
ATOM 607 C CA . ARG A 1 83 ? 2.219 -5.647 -1.255 1.00 89.12 83 ARG A CA 1
ATOM 608 C C . ARG A 1 83 ? 1.484 -4.744 -0.263 1.00 89.12 83 ARG A C 1
ATOM 610 O O . ARG A 1 83 ? 1.497 -4.996 0.931 1.00 89.12 83 ARG A O 1
ATOM 617 N N . GLN A 1 84 ? 0.796 -3.713 -0.760 1.00 88.00 84 GLN A N 1
ATOM 618 C CA . GLN A 1 84 ? -0.026 -2.807 0.051 1.00 88.00 84 GLN A CA 1
ATOM 619 C C . GLN A 1 84 ? -1.271 -3.481 0.654 1.00 88.00 84 GLN A C 1
ATOM 621 O O . GLN A 1 84 ? -1.931 -2.887 1.508 1.00 88.00 84 GLN A O 1
ATOM 626 N N . CYS A 1 85 ? -1.615 -4.683 0.185 1.00 93.69 85 CYS A N 1
ATOM 627 C CA . CYS A 1 85 ? -2.735 -5.476 0.674 1.00 93.69 85 CYS A CA 1
ATOM 628 C C . CYS A 1 85 ? -2.329 -6.514 1.729 1.00 93.69 85 CYS A C 1
ATOM 630 O O . CYS A 1 85 ? -3.217 -7.130 2.312 1.00 93.69 85 CYS A O 1
ATOM 632 N N . GLU A 1 86 ? -1.037 -6.759 1.944 1.00 91.44 86 GLU A N 1
ATOM 633 C CA . GLU A 1 86 ? -0.553 -7.720 2.940 1.00 91.44 86 GLU A CA 1
ATOM 634 C C . GLU A 1 86 ? -0.464 -7.037 4.315 1.00 91.44 86 GLU A C 1
ATOM 636 O O . GLU A 1 86 ? -0.025 -5.889 4.425 1.00 91.44 86 GLU A O 1
ATOM 641 N N . ASN A 1 87 ? -0.918 -7.718 5.369 1.00 86.44 87 ASN A N 1
ATOM 642 C CA . ASN A 1 87 ? -0.647 -7.301 6.748 1.00 86.44 87 ASN A CA 1
ATOM 643 C C . ASN A 1 87 ? 0.758 -7.769 7.194 1.00 86.44 87 ASN A C 1
ATOM 645 O O . ASN A 1 87 ? 1.491 -8.397 6.431 1.00 86.44 87 ASN A O 1
ATOM 649 N N . LEU A 1 88 ? 1.132 -7.475 8.444 1.00 80.06 88 LEU A N 1
ATOM 650 C CA . LEU A 1 88 ? 2.426 -7.883 9.015 1.00 80.06 88 LEU A CA 1
ATOM 651 C C . LEU A 1 88 ? 2.608 -9.411 9.077 1.00 80.06 88 LEU A C 1
ATOM 653 O O . LEU A 1 88 ? 3.737 -9.891 9.021 1.00 80.06 88 LEU A O 1
ATOM 657 N N . ASP A 1 89 ? 1.506 -10.160 9.144 1.00 85.19 89 ASP A N 1
ATOM 658 C CA . ASP A 1 89 ? 1.491 -11.625 9.175 1.00 85.19 89 ASP A CA 1
ATOM 659 C C . ASP A 1 89 ? 1.562 -12.255 7.767 1.00 85.19 89 ASP A C 1
ATOM 661 O O . ASP A 1 89 ? 1.682 -13.473 7.629 1.00 85.19 89 ASP A O 1
ATOM 665 N N . GLY A 1 90 ? 1.521 -11.435 6.709 1.00 86.38 90 GLY A N 1
ATOM 666 C CA . GLY A 1 90 ? 1.519 -11.872 5.310 1.00 86.38 90 GLY A CA 1
ATOM 667 C C . GLY A 1 90 ? 0.137 -12.238 4.755 1.00 86.38 90 GLY A C 1
ATOM 668 O O . GLY A 1 90 ? 0.035 -12.677 3.608 1.00 86.38 90 GLY A O 1
ATOM 669 N N . ASP A 1 91 ? -0.939 -12.037 5.518 1.00 91.81 91 ASP A N 1
ATOM 670 C CA . ASP A 1 91 ? -2.304 -12.246 5.046 1.00 91.81 91 ASP A CA 1
ATOM 671 C C . ASP A 1 91 ? -2.727 -11.123 4.098 1.00 91.81 91 ASP A C 1
ATOM 673 O O . ASP A 1 91 ? -2.822 -9.943 4.460 1.00 91.81 91 ASP A O 1
ATOM 677 N N . VAL A 1 92 ? -3.073 -11.507 2.873 1.00 93.62 92 VAL A N 1
ATOM 678 C CA . VAL A 1 92 ? -3.634 -10.591 1.880 1.00 93.62 92 VAL A CA 1
ATOM 679 C C . VAL A 1 92 ? -5.066 -10.239 2.273 1.00 93.62 92 VAL A C 1
ATOM 681 O O . VAL A 1 92 ? -5.931 -11.112 2.377 1.00 93.62 92 VAL A O 1
ATOM 684 N N . CYS A 1 93 ? -5.332 -8.948 2.470 1.00 95.31 93 CYS A N 1
ATOM 685 C CA . CYS A 1 93 ? -6.637 -8.416 2.858 1.00 95.31 93 CYS A CA 1
ATOM 686 C C . CYS A 1 93 ? -7.226 -9.128 4.084 1.00 95.31 93 CYS A C 1
ATOM 688 O O . CYS A 1 93 ? -8.424 -9.425 4.112 1.00 95.31 93 CYS A O 1
ATOM 690 N N . GLY A 1 94 ? -6.365 -9.459 5.058 1.00 92.56 94 GLY A N 1
ATOM 691 C CA . GLY A 1 94 ? -6.749 -10.130 6.301 1.00 92.56 94 GLY A CA 1
ATOM 692 C C . GLY A 1 94 ? -7.450 -11.475 6.089 1.00 92.56 94 GLY A C 1
ATOM 693 O O . GLY A 1 94 ? -8.216 -11.894 6.947 1.00 92.56 94 GLY A O 1
ATOM 694 N N . GLY A 1 95 ? -7.286 -12.105 4.918 1.00 95.38 95 GLY A N 1
ATOM 695 C CA . GLY A 1 95 ? -8.001 -13.327 4.535 1.00 95.38 95 GLY A CA 1
ATOM 696 C C . GLY A 1 95 ? -9.482 -13.128 4.173 1.00 95.38 95 GLY A C 1
ATOM 697 O O . GLY A 1 95 ? -10.180 -14.098 3.872 1.00 95.38 95 GLY A O 1
ATOM 698 N N . HIS A 1 96 ? -9.976 -11.887 4.164 1.00 96.31 96 HIS A N 1
ATOM 699 C CA . HIS A 1 96 ? -11.396 -11.544 4.007 1.00 96.31 96 HIS A CA 1
ATOM 700 C C . HIS A 1 96 ? -11.670 -10.664 2.782 1.00 96.31 96 HIS A C 1
ATOM 702 O O . HIS A 1 96 ? -12.628 -9.886 2.740 1.00 96.31 96 HIS A O 1
ATOM 708 N N . GLY A 1 97 ? -10.835 -10.777 1.754 1.00 96.12 97 GLY A N 1
ATOM 709 C CA . GLY A 1 97 ? -10.961 -9.980 0.545 1.00 96.12 97 GLY A CA 1
ATOM 710 C C . GLY A 1 97 ? -10.053 -10.450 -0.577 1.00 96.12 97 GLY A C 1
ATOM 711 O O . GLY A 1 97 ? -9.330 -11.436 -0.453 1.00 96.12 97 GLY A O 1
ATOM 712 N N . ILE A 1 98 ? -10.111 -9.723 -1.686 1.00 95.56 98 ILE A N 1
ATOM 713 C CA . ILE A 1 98 ? -9.223 -9.906 -2.834 1.00 95.56 98 ILE A CA 1
ATOM 714 C C . ILE A 1 98 ? -8.457 -8.602 -3.036 1.00 95.56 98 ILE A C 1
ATOM 716 O O . ILE A 1 98 ? -9.053 -7.523 -3.014 1.00 95.56 98 ILE A O 1
ATOM 720 N N . CYS A 1 99 ? -7.143 -8.692 -3.234 1.00 95.56 99 CYS A N 1
ATOM 721 C CA . CYS A 1 99 ? -6.341 -7.532 -3.599 1.00 95.56 99 CYS A CA 1
ATOM 722 C C . CYS A 1 99 ? -6.511 -7.222 -5.089 1.00 95.56 99 CYS A C 1
ATOM 724 O O . CYS A 1 99 ? -6.379 -8.100 -5.940 1.00 95.56 99 CYS A O 1
ATOM 726 N N . SER A 1 100 ? -6.808 -5.966 -5.398 1.00 95.00 100 SER A N 1
ATOM 727 C CA . SER A 1 100 ? -6.927 -5.455 -6.756 1.00 95.00 100 SER A CA 1
ATOM 728 C C . SER A 1 100 ? -6.073 -4.201 -6.892 1.00 95.00 100 SER A C 1
ATOM 730 O O . SER A 1 100 ? -6.517 -3.112 -6.523 1.00 95.00 100 SER A O 1
ATOM 732 N N . CYS A 1 101 ? -4.868 -4.351 -7.451 1.00 93.44 101 CYS A N 1
ATOM 733 C CA . CYS A 1 101 ? -3.932 -3.257 -7.727 1.00 93.44 101 CYS A CA 1
ATOM 734 C C . CYS A 1 101 ? -3.632 -2.417 -6.469 1.00 93.44 101 CYS A C 1
ATOM 736 O O . CYS A 1 101 ? -3.837 -1.204 -6.441 1.00 93.44 101 CYS A O 1
ATOM 738 N N . GLY A 1 102 ? -3.213 -3.086 -5.392 1.00 91.56 102 GLY A N 1
ATOM 739 C CA . GLY A 1 102 ? -2.892 -2.453 -4.105 1.00 91.56 102 GLY A CA 1
ATOM 740 C C . GLY A 1 102 ? -4.087 -1.999 -3.259 1.00 91.56 102 GLY A C 1
ATOM 741 O O . GLY A 1 102 ? -3.898 -1.338 -2.237 1.00 91.56 102 GLY A O 1
ATOM 742 N N . ARG A 1 103 ? -5.322 -2.348 -3.645 1.00 94.00 103 ARG A N 1
ATOM 743 C CA . ARG A 1 103 ? -6.528 -2.078 -2.852 1.00 94.00 103 ARG A CA 1
ATOM 744 C C . ARG A 1 103 ? -7.298 -3.355 -2.549 1.00 94.00 103 ARG A C 1
ATOM 746 O O . ARG A 1 103 ? -7.649 -4.102 -3.457 1.00 94.00 103 ARG A O 1
ATOM 753 N N . CYS A 1 104 ? -7.651 -3.548 -1.284 1.00 96.19 104 CYS A N 1
ATOM 754 C CA . CYS A 1 104 ? -8.506 -4.654 -0.881 1.00 96.19 104 CYS A CA 1
ATOM 755 C C . CYS A 1 104 ? -9.976 -4.414 -1.240 1.00 96.19 104 CYS A C 1
ATOM 757 O O . CYS A 1 104 ? -10.568 -3.383 -0.908 1.00 96.19 104 CYS A O 1
ATOM 759 N N . ILE A 1 105 ? -10.567 -5.405 -1.901 1.00 97.00 105 ILE A N 1
ATOM 760 C CA . ILE A 1 105 ? -12.003 -5.536 -2.128 1.00 97.00 105 ILE A CA 1
ATOM 761 C C . ILE A 1 105 ? -12.519 -6.533 -1.092 1.00 97.00 105 ILE A C 1
ATOM 763 O O . ILE A 1 105 ? -12.276 -7.736 -1.207 1.00 97.00 105 ILE A O 1
ATOM 767 N N . CYS A 1 106 ? -13.181 -6.024 -0.054 1.00 97.50 106 CYS A N 1
ATOM 768 C CA . CYS A 1 106 ? -13.636 -6.845 1.064 1.00 97.50 106 CYS A CA 1
ATOM 769 C C . CYS A 1 106 ? -14.854 -7.690 0.708 1.00 97.50 106 CYS A C 1
ATOM 771 O O . CYS A 1 106 ? -15.742 -7.249 -0.021 1.00 97.50 106 CYS A O 1
ATOM 773 N N . GLN A 1 107 ? -14.895 -8.892 1.275 1.00 97.94 107 GLN A N 1
ATOM 774 C CA . GLN A 1 107 ? -16.067 -9.755 1.252 1.00 97.94 107 GLN A CA 1
ATOM 775 C C . GLN A 1 107 ? -17.213 -9.143 2.069 1.00 97.94 107 GLN A C 1
ATOM 777 O O . GLN A 1 107 ? -17.008 -8.295 2.947 1.00 97.94 107 GLN A O 1
ATOM 782 N N . ASP A 1 108 ? -18.433 -9.610 1.803 1.00 97.06 108 ASP A N 1
ATOM 783 C CA . ASP A 1 108 ? -19.616 -9.184 2.542 1.00 97.06 108 ASP A CA 1
ATOM 784 C C . ASP A 1 108 ? -19.438 -9.402 4.046 1.00 97.06 108 ASP A C 1
ATOM 786 O O . ASP A 1 108 ? -19.023 -10.462 4.514 1.00 97.06 108 ASP A O 1
ATOM 790 N N . GLY A 1 109 ? -19.772 -8.373 4.821 1.00 95.56 109 GLY A N 1
ATOM 791 C CA . GLY A 1 109 ? -19.598 -8.403 6.269 1.00 95.56 109 GLY A CA 1
ATOM 792 C C . GLY A 1 109 ? -18.212 -7.984 6.759 1.00 95.56 109 GLY A C 1
ATOM 793 O O . GLY A 1 109 ? -18.045 -7.925 7.970 1.00 95.56 109 GLY A O 1
ATOM 794 N N . TRP A 1 110 ? -17.272 -7.614 5.885 1.00 96.25 110 TRP A N 1
ATOM 795 C CA . TRP A 1 110 ? -15.946 -7.113 6.269 1.00 96.25 110 TRP A CA 1
ATOM 796 C C . TRP A 1 110 ? -15.686 -5.694 5.755 1.00 96.25 110 TRP A C 1
ATOM 798 O O . TRP A 1 110 ? -16.324 -5.223 4.808 1.00 96.25 110 TRP A O 1
ATOM 808 N N . PHE A 1 111 ? -14.790 -4.972 6.426 1.00 94.12 111 PHE A N 1
ATOM 809 C CA . PHE A 1 111 ? -14.362 -3.627 6.044 1.00 94.12 111 PHE A CA 1
ATOM 810 C C . PHE A 1 111 ? -13.001 -3.257 6.658 1.00 94.12 111 PHE A C 1
ATOM 812 O O . PHE A 1 111 ? -12.429 -4.007 7.448 1.00 94.12 111 PHE A O 1
ATOM 819 N N . GLY A 1 112 ? -12.484 -2.085 6.280 1.00 90.31 112 GLY A N 1
ATOM 820 C CA . GLY A 1 112 ? -11.143 -1.611 6.635 1.00 90.31 112 GLY A CA 1
ATOM 821 C C . GLY A 1 112 ? -10.190 -1.646 5.440 1.00 90.31 112 GLY A C 1
ATOM 822 O O . GLY A 1 112 ? -10.512 -2.228 4.404 1.00 90.31 112 GLY A O 1
ATOM 823 N N . LYS A 1 113 ? -9.020 -1.005 5.571 1.00 89.88 113 LYS A N 1
ATOM 824 C CA . LYS A 1 113 ? -7.994 -0.942 4.508 1.00 89.88 113 LYS A CA 1
ATOM 825 C C . LYS A 1 113 ? -7.572 -2.336 4.036 1.00 89.88 113 LYS A C 1
ATOM 827 O O . LYS A 1 113 ? -7.397 -2.538 2.840 1.00 89.88 113 LYS A O 1
ATOM 832 N N . LEU A 1 114 ? -7.452 -3.270 4.977 1.00 93.19 114 LEU A N 1
ATOM 833 C CA . LEU A 1 114 ? -7.054 -4.658 4.763 1.00 93.19 114 LEU A CA 1
ATOM 834 C C . LEU A 1 114 ? -8.196 -5.625 5.098 1.00 93.19 114 LEU A C 1
ATOM 836 O O . LEU A 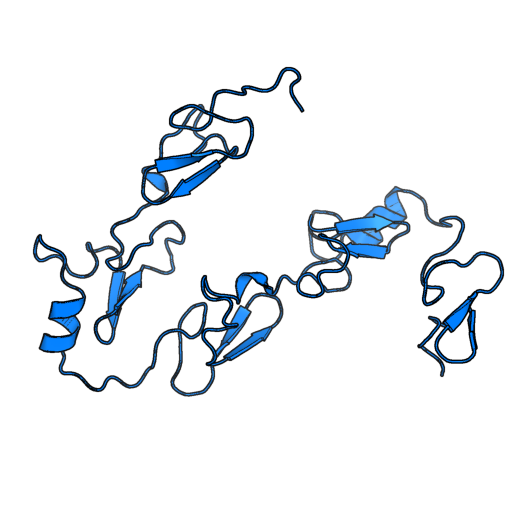1 114 ? -7.936 -6.770 5.426 1.00 93.19 114 LEU A O 1
ATOM 840 N N . CYS A 1 115 ? -9.458 -5.179 5.072 1.00 94.88 115 CYS A N 1
ATOM 841 C CA . CYS A 1 115 ? -10.623 -6.003 5.432 1.00 94.88 115 CYS A CA 1
ATOM 842 C C . CYS A 1 115 ? -10.536 -6.660 6.819 1.00 94.88 115 CYS A C 1
ATOM 844 O O . CYS A 1 115 ? -11.118 -7.713 7.054 1.00 94.88 115 CYS A O 1
ATOM 846 N N . GLN A 1 116 ? -9.824 -6.024 7.747 1.00 91.56 116 GLN A N 1
ATOM 847 C CA . GLN A 1 116 ? -9.497 -6.585 9.053 1.00 91.56 116 GLN A CA 1
ATOM 848 C C . GLN A 1 116 ? -10.631 -6.476 10.090 1.00 91.56 116 GLN A C 1
ATOM 850 O O . GLN A 1 116 ? -10.526 -7.033 11.185 1.00 91.56 116 GLN A O 1
ATOM 855 N N . HIS A 1 117 ? -11.709 -5.744 9.782 1.00 92.25 117 HIS A N 1
ATOM 856 C CA . HIS A 1 117 ? -12.826 -5.522 10.700 1.00 92.25 117 HIS A CA 1
ATOM 857 C C . HIS A 1 117 ? -14.100 -6.224 10.219 1.00 92.25 117 HIS A C 1
ATOM 859 O O . HIS A 1 117 ? -14.583 -5.983 9.111 1.00 92.25 117 HIS A O 1
ATOM 865 N N . SER A 1 118 ? -14.688 -7.049 11.088 1.00 94.25 118 SER A N 1
ATOM 866 C CA . SER A 1 118 ? -16.022 -7.623 10.882 1.00 94.25 118 SER A CA 1
ATOM 867 C C . SER A 1 118 ? -17.089 -6.563 11.146 1.00 94.25 118 SER A C 1
ATOM 869 O O . SER A 1 118 ? -17.063 -5.895 12.173 1.00 94.25 118 SER A O 1
ATOM 871 N N . ARG A 1 119 ? -18.083 -6.439 10.266 1.00 93.06 119 ARG A N 1
ATOM 872 C CA . ARG A 1 119 ? -19.270 -5.586 10.455 1.00 93.06 119 ARG A CA 1
ATOM 873 C C . ARG A 1 119 ? -20.193 -6.104 11.551 1.00 93.06 119 ARG A C 1
ATOM 875 O O . ARG A 1 119 ? -20.924 -5.320 12.144 1.00 93.06 119 ARG A O 1
ATOM 882 N N . LYS A 1 120 ? -20.194 -7.417 11.794 1.00 92.69 120 LYS A N 1
ATOM 883 C CA . LYS A 1 120 ? -20.944 -8.015 12.900 1.00 92.69 120 LYS A CA 1
ATOM 884 C C . LYS A 1 120 ? -20.128 -7.880 14.171 1.00 92.69 120 LYS A C 1
ATOM 886 O O . LYS A 1 120 ? -18.957 -8.265 14.180 1.00 92.69 120 LYS A O 1
ATOM 891 N N . CYS A 1 121 ? -20.772 -7.383 15.217 1.00 92.62 121 CYS A N 1
ATOM 892 C CA . CYS A 1 121 ? -20.188 -7.306 16.538 1.00 92.62 121 CYS A CA 1
ATOM 893 C C . CYS A 1 121 ? -20.976 -8.184 17.508 1.00 92.62 121 CYS A C 1
ATOM 895 O O . CYS A 1 121 ? -22.193 -8.054 17.612 1.00 92.62 121 CYS A O 1
ATOM 897 N N . ASN A 1 122 ? -20.271 -9.101 18.171 1.00 91.12 122 ASN A N 1
ATOM 898 C CA . ASN A 1 122 ? -20.847 -10.097 19.079 1.00 91.12 122 ASN A CA 1
ATOM 899 C C . ASN A 1 122 ? -20.551 -9.759 20.554 1.00 91.12 122 ASN A C 1
ATOM 901 O O . ASN A 1 122 ? -20.383 -10.665 21.363 1.00 91.12 122 ASN A O 1
ATOM 905 N N . MET A 1 123 ? -20.434 -8.474 20.882 1.00 93.00 123 MET A N 1
ATOM 906 C CA . MET A 1 123 ? -20.201 -7.959 22.238 1.00 93.00 123 MET A CA 1
ATOM 907 C C . MET A 1 123 ? -21.080 -6.727 22.470 1.00 93.00 123 MET A C 1
ATOM 909 O O . MET A 1 123 ? -21.573 -6.137 21.500 1.00 93.00 123 MET A O 1
ATOM 913 N N . THR A 1 124 ? -21.295 -6.354 23.731 1.00 93.88 124 THR A N 1
ATOM 914 C CA . THR A 1 124 ? -22.059 -5.143 24.060 1.00 93.88 124 THR A CA 1
ATOM 915 C C . THR A 1 124 ? -21.263 -3.874 23.754 1.00 93.88 124 THR A C 1
ATOM 917 O O . THR A 1 124 ? -20.051 -3.909 23.516 1.00 93.88 124 THR A O 1
ATOM 920 N N . GLU A 1 125 ? -21.946 -2.728 23.741 1.00 90.12 125 GLU A N 1
ATOM 921 C CA . GLU A 1 125 ? -21.293 -1.435 23.535 1.00 90.12 125 GLU A CA 1
ATOM 922 C C . GLU A 1 125 ? -20.302 -1.131 24.665 1.00 90.12 125 GLU A C 1
ATOM 924 O O . GLU A 1 125 ? -19.200 -0.660 24.402 1.00 90.12 125 GLU A O 1
ATOM 929 N N . GLU A 1 126 ? -20.644 -1.482 25.906 1.00 92.38 126 GLU A N 1
ATOM 930 C CA . GLU A 1 126 ? -19.781 -1.303 27.073 1.00 92.38 126 GLU A CA 1
ATOM 931 C C . GLU A 1 126 ? -18.532 -2.188 27.002 1.00 92.38 126 GLU A C 1
ATOM 933 O O . GLU A 1 126 ? -17.424 -1.699 27.225 1.00 92.38 126 GLU A O 1
ATOM 938 N N . GLU A 1 127 ? -18.694 -3.466 26.637 1.00 94.38 127 GLU A N 1
ATOM 939 C CA . GLU A 1 127 ? -17.575 -4.394 26.437 1.00 94.38 127 GLU A CA 1
ATOM 940 C C . GLU A 1 127 ? -16.646 -3.879 25.333 1.00 94.38 127 GLU A C 1
ATOM 942 O O . GLU A 1 127 ? -15.446 -3.716 25.556 1.00 94.38 127 GLU A O 1
ATOM 947 N N . SER A 1 128 ? -17.210 -3.524 24.174 1.00 93.50 128 SER A N 1
ATOM 948 C CA . SER A 1 128 ? -16.453 -2.939 23.066 1.00 93.50 128 SER A CA 1
ATOM 949 C C . SER A 1 128 ? -15.702 -1.685 23.503 1.00 93.50 128 SER A C 1
ATOM 951 O O . SER A 1 128 ? -14.515 -1.552 23.220 1.00 93.50 128 SER A O 1
ATOM 953 N N . ARG A 1 129 ? -16.376 -0.758 24.190 1.00 93.06 129 ARG A N 1
ATOM 954 C CA . ARG A 1 129 ? -15.787 0.517 24.604 1.00 93.06 129 ARG A CA 1
ATOM 955 C C . ARG A 1 129 ? -14.625 0.308 25.573 1.00 93.06 129 ARG A C 1
ATOM 957 O O . ARG A 1 129 ? -13.592 0.943 25.396 1.00 93.06 129 ARG A O 1
ATOM 964 N N . SER A 1 130 ? -14.768 -0.608 26.533 1.00 93.56 130 SER A N 1
ATOM 965 C CA . SER A 1 130 ? -13.731 -0.888 27.535 1.00 93.56 130 SER A CA 1
ATOM 966 C C . SER A 1 130 ? -12.427 -1.439 26.950 1.00 93.56 130 SER A C 1
ATOM 968 O O . SER A 1 130 ? -11.365 -1.212 27.518 1.00 93.56 130 SER A O 1
ATOM 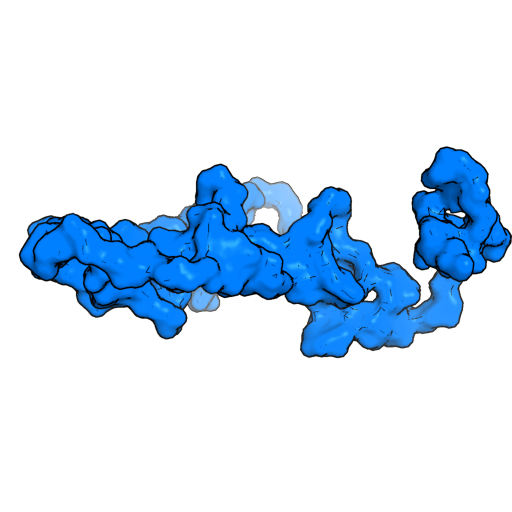970 N N . LEU A 1 131 ? -12.485 -2.115 25.798 1.00 94.75 131 LEU A N 1
ATOM 971 C CA . LEU A 1 131 ? -11.304 -2.620 25.088 1.00 94.75 131 LEU A CA 1
ATOM 972 C C . LEU A 1 131 ? -10.579 -1.548 24.257 1.00 94.75 131 LEU A C 1
ATOM 974 O O . LEU A 1 131 ? -9.447 -1.763 23.846 1.00 94.75 131 LEU A O 1
ATOM 978 N N . CYS A 1 132 ? -11.225 -0.411 24.002 1.00 95.25 132 CYS A N 1
ATOM 979 C CA . CYS A 1 132 ? -10.692 0.701 23.209 1.00 95.25 132 CYS A CA 1
ATOM 980 C C . CYS A 1 132 ? -10.300 1.917 24.065 1.00 95.25 132 CYS A C 1
ATOM 982 O O . CYS A 1 132 ? -9.911 2.957 23.530 1.00 95.25 132 CYS A O 1
ATOM 984 N N . GLU A 1 133 ? -10.509 1.841 25.375 1.00 93.62 133 GLU A N 1
ATOM 985 C CA . GLU A 1 133 ? -10.254 2.924 26.316 1.00 93.62 133 GLU A CA 1
ATOM 986 C C . GLU A 1 133 ? -8.813 2.813 26.828 1.00 93.62 133 GLU A C 1
ATOM 988 O O . GLU A 1 133 ? -8.426 1.788 27.390 1.00 93.62 133 GLU A O 1
ATOM 993 N N . SER A 1 134 ? -8.000 3.849 26.601 1.00 86.25 134 SER A N 1
ATOM 994 C CA . SER A 1 134 ? -6.625 3.904 27.104 1.00 86.25 134 SER A CA 1
ATOM 995 C C . SER A 1 134 ? -6.586 4.177 28.615 1.00 86.25 134 SER A C 1
ATOM 997 O O . SER A 1 134 ? -7.604 4.452 29.251 1.00 86.25 134 SER A O 1
ATOM 999 N N . ALA A 1 135 ? -5.398 4.090 29.229 1.00 84.38 135 ALA A N 1
ATOM 1000 C CA . ALA A 1 135 ? -5.220 4.197 30.686 1.00 84.38 135 ALA A CA 1
ATOM 1001 C C . ALA A 1 135 ? -5.699 5.532 31.304 1.00 84.38 135 ALA A C 1
ATOM 1003 O O . ALA A 1 135 ? -5.934 5.615 32.508 1.00 84.38 135 ALA A O 1
ATOM 1004 N N . ASP A 1 136 ? -5.836 6.569 30.486 1.00 84.81 136 ASP A N 1
ATOM 1005 C CA . ASP A 1 136 ? -6.343 7.903 30.809 1.00 84.81 136 ASP A CA 1
ATOM 1006 C C . ASP A 1 136 ? -7.871 8.047 30.638 1.00 84.81 136 ASP A C 1
ATOM 1008 O O . ASP A 1 136 ? -8.419 9.124 30.876 1.00 84.81 136 ASP A O 1
ATOM 1012 N N . GLY A 1 137 ? -8.573 6.977 30.253 1.00 87.94 137 GLY A N 1
ATOM 1013 C CA . GLY A 1 137 ? -10.023 6.969 30.038 1.00 87.94 137 GLY A CA 1
ATOM 1014 C C . GLY A 1 137 ? -10.460 7.518 28.675 1.00 87.94 137 GLY A C 1
ATOM 1015 O O . GLY A 1 137 ? -11.653 7.736 28.429 1.00 87.94 137 GLY A O 1
ATOM 1016 N N . ILE A 1 138 ? -9.509 7.784 27.774 1.00 93.25 138 ILE A N 1
ATOM 1017 C CA . ILE A 1 138 ? -9.797 8.331 26.449 1.00 93.25 138 ILE A CA 1
ATOM 1018 C C . ILE A 1 138 ? -10.025 7.182 25.463 1.00 93.25 138 ILE A 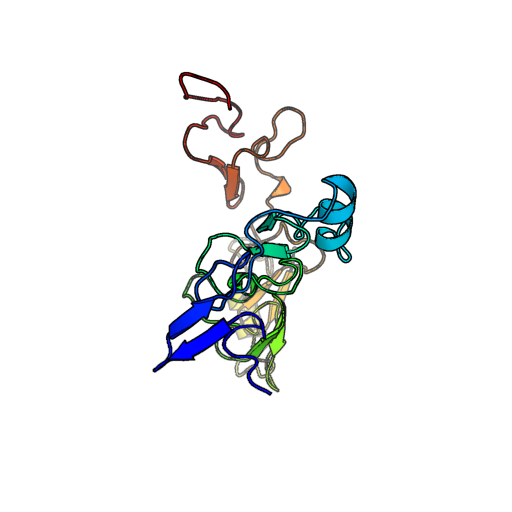C 1
ATOM 1020 O O . ILE A 1 138 ? -9.250 6.238 25.365 1.00 93.25 138 ILE A O 1
ATOM 1024 N N . LEU A 1 139 ? -11.116 7.256 24.702 1.00 94.12 139 LEU A N 1
ATOM 1025 C CA . LEU A 1 139 ? -11.414 6.256 23.681 1.00 94.12 139 LEU A CA 1
ATOM 1026 C C . LEU A 1 139 ? -10.527 6.487 22.455 1.00 94.12 139 LEU A C 1
ATOM 1028 O O . LEU A 1 139 ? -10.599 7.561 21.852 1.00 94.12 139 LEU A O 1
ATOM 1032 N N . CYS A 1 140 ? -9.728 5.488 22.075 1.00 94.31 140 CYS A N 1
ATOM 1033 C CA . CYS A 1 140 ? -8.847 5.543 20.905 1.00 94.31 140 CYS A CA 1
ATOM 1034 C C . CYS A 1 140 ? -8.024 6.844 20.830 1.00 94.31 140 CYS A C 1
ATOM 1036 O O . CYS A 1 140 ? -7.985 7.499 19.780 1.00 94.31 140 CYS A O 1
ATOM 1038 N N . SER A 1 141 ? -7.486 7.279 21.980 1.00 92.88 141 SER A N 1
ATOM 1039 C CA . SER A 1 141 ? -6.707 8.516 22.157 1.00 92.88 141 SER A CA 1
ATOM 1040 C C . SER A 1 141 ? -7.362 9.785 21.577 1.00 92.88 141 SER A C 1
ATOM 1042 O O . SER A 1 141 ? -6.693 10.784 21.328 1.00 92.88 141 SER A O 1
ATOM 1044 N N . GLY A 1 142 ? -8.679 9.766 21.335 1.00 91.94 142 GLY A N 1
ATOM 1045 C CA . GLY A 1 142 ? -9.421 10.847 20.684 1.00 91.94 142 GLY A CA 1
ATOM 1046 C C . GLY A 1 142 ? -9.139 11.010 19.184 1.00 91.94 142 GLY A C 1
ATOM 1047 O O . GLY A 1 142 ? -9.683 11.926 18.570 1.00 91.94 142 GLY A O 1
ATOM 1048 N N . LYS A 1 143 ? -8.323 10.135 18.582 1.00 92.00 143 LYS A N 1
ATOM 1049 C CA . LYS A 1 143 ? -7.902 10.192 17.168 1.00 92.00 143 LYS A CA 1
ATOM 1050 C C . LYS A 1 143 ? -8.580 9.127 16.294 1.00 92.00 143 LYS A C 1
ATOM 1052 O O . LYS A 1 143 ? -8.228 8.936 15.127 1.00 92.00 143 LYS A O 1
ATOM 1057 N N . GLY A 1 144 ? -9.573 8.427 16.839 1.00 92.38 144 GLY A N 1
ATOM 1058 C CA . GLY A 1 144 ? -10.265 7.344 16.153 1.00 92.38 144 GLY A CA 1
ATOM 1059 C C . GLY A 1 144 ? -11.651 7.045 16.709 1.00 92.38 144 GLY A C 1
ATOM 1060 O O . GLY A 1 144 ? -12.190 7.756 17.555 1.00 92.38 144 GLY A O 1
ATOM 1061 N N . SER A 1 145 ? -12.230 5.962 16.204 1.00 92.38 145 SER A N 1
ATOM 1062 C CA . SER A 1 145 ? -13.513 5.420 16.657 1.00 92.38 145 SER A CA 1
ATOM 1063 C C . SER A 1 145 ? -13.342 3.973 17.100 1.00 92.38 145 SER A C 1
ATOM 1065 O O . SER A 1 145 ? -12.559 3.240 16.503 1.00 92.38 145 SER A O 1
ATOM 1067 N N . CYS A 1 146 ? -14.065 3.549 18.133 1.00 93.88 146 CYS A N 1
ATOM 1068 C CA . CYS A 1 146 ? -14.037 2.159 18.572 1.00 93.88 146 CYS A CA 1
ATOM 1069 C C . CYS A 1 146 ? -15.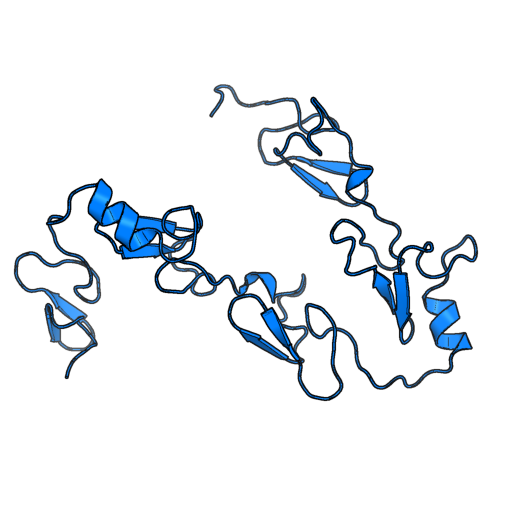072 1.336 17.807 1.00 93.88 146 CYS A C 1
ATOM 1071 O O . CYS A 1 146 ? -16.245 1.707 17.744 1.00 93.88 146 CYS A O 1
ATOM 1073 N N . HIS A 1 147 ? -14.652 0.192 17.275 1.00 93.56 147 HIS A N 1
ATOM 1074 C CA . HIS A 1 147 ? -15.535 -0.781 16.651 1.00 93.56 147 HIS A CA 1
ATOM 1075 C C . HIS A 1 147 ? -15.201 -2.187 17.135 1.00 93.56 147 HIS A C 1
ATOM 1077 O O . HIS A 1 147 ? -14.172 -2.758 16.775 1.00 93.56 147 HIS A O 1
ATOM 1083 N N . CYS A 1 148 ? -16.112 -2.765 17.915 1.00 93.56 148 CYS A N 1
ATOM 1084 C CA . CYS A 1 148 ? -16.019 -4.134 18.411 1.00 93.56 148 CYS A CA 1
ATOM 1085 C C . CYS A 1 148 ? -14.702 -4.440 19.146 1.00 93.56 148 CYS A C 1
ATOM 1087 O O . CYS A 1 148 ? -14.022 -5.427 18.859 1.00 93.56 148 CYS A O 1
ATOM 1089 N N . GLY A 1 149 ? -14.325 -3.539 20.053 1.00 93.56 149 GLY A N 1
ATOM 1090 C CA . GLY A 1 149 ? -13.110 -3.634 20.857 1.00 93.56 149 GLY A CA 1
ATOM 1091 C C . GLY A 1 149 ? -11.808 -3.364 20.107 1.00 93.56 149 GLY A C 1
ATOM 1092 O O . GLY A 1 149 ? -10.745 -3.701 20.613 1.00 93.56 149 GLY A O 1
ATOM 1093 N N . LYS A 1 150 ? -11.873 -2.785 18.902 1.00 93.69 150 LYS A N 1
ATOM 1094 C CA . LYS A 1 150 ? -10.698 -2.339 18.147 1.00 93.69 150 LYS A CA 1
ATOM 1095 C C . LYS A 1 150 ? -10.841 -0.881 17.748 1.00 93.69 150 LYS A C 1
ATOM 1097 O O . LYS A 1 150 ? -11.890 -0.483 17.235 1.00 93.69 150 LYS A O 1
ATOM 1102 N N . CYS A 1 151 ? -9.781 -0.103 17.920 1.00 93.88 151 CYS A N 1
ATOM 1103 C CA . CYS A 1 151 ? -9.756 1.256 17.415 1.00 93.88 151 CYS A CA 1
ATOM 1104 C C . CYS A 1 151 ? -9.567 1.280 15.898 1.00 93.88 151 CYS A C 1
ATOM 1106 O O . CYS A 1 151 ? -8.768 0.550 15.315 1.00 93.88 151 CYS A O 1
ATOM 1108 N N . ILE A 1 152 ? -10.347 2.140 15.254 1.00 92.69 152 ILE A N 1
ATOM 1109 C CA . ILE A 1 152 ? -10.229 2.503 13.851 1.00 92.69 152 ILE A CA 1
ATOM 1110 C C . ILE A 1 152 ? -9.753 3.949 13.831 1.00 92.69 152 ILE A C 1
ATOM 1112 O O . ILE A 1 152 ? -10.543 4.872 14.066 1.00 92.69 152 ILE A O 1
ATOM 1116 N N . CYS A 1 153 ? -8.459 4.131 13.580 1.00 91.50 153 CYS A N 1
ATOM 1117 C CA . CYS A 1 153 ? -7.834 5.448 13.520 1.00 91.50 153 CYS A CA 1
ATOM 1118 C C . CYS A 1 153 ? -8.348 6.246 12.324 1.00 91.50 153 CYS A C 1
ATOM 1120 O O . CYS A 1 153 ? -8.749 5.677 11.302 1.00 91.50 153 CYS A O 1
ATOM 1122 N N . SER A 1 154 ? -8.401 7.569 12.480 1.00 84.56 154 SER A N 1
ATOM 1123 C CA . SER A 1 154 ? -9.031 8.449 11.502 1.00 84.56 154 SER A CA 1
ATOM 1124 C C . SER A 1 154 ? -8.426 8.260 10.101 1.00 84.56 154 SER A C 1
ATOM 1126 O O . SER A 1 154 ? -7.236 8.497 9.904 1.00 84.56 154 SER A O 1
ATOM 1128 N N . PRO A 1 155 ? -9.226 7.899 9.079 1.00 66.31 155 PRO A N 1
ATOM 1129 C CA . PRO A 1 155 ? -8.715 7.621 7.735 1.00 66.31 155 PRO A CA 1
ATOM 1130 C C . PRO A 1 155 ? -8.197 8.869 7.005 1.00 66.31 155 PRO A C 1
ATOM 1132 O O . PRO A 1 155 ? -7.575 8.750 5.953 1.00 66.31 155 PRO A O 1
ATOM 1135 N N . GLN A 1 156 ? -8.477 10.064 7.533 1.00 69.50 156 GLN A N 1
ATOM 1136 C CA . GLN A 1 156 ? -7.945 11.331 7.017 1.00 69.50 156 GLN A CA 1
ATOM 1137 C C . GLN A 1 156 ? -6.482 11.544 7.429 1.00 69.50 156 GLN A C 1
ATOM 1139 O O . GLN A 1 156 ? -5.783 12.349 6.819 1.00 69.50 156 GLN A O 1
ATOM 1144 N N . GLU A 1 157 ? -6.015 10.801 8.431 1.00 73.88 157 GLU A N 1
ATOM 1145 C CA . GLU A 1 157 ? -4.727 10.975 9.083 1.00 73.88 157 GLU A CA 1
ATOM 1146 C C . GLU A 1 157 ? -3.928 9.671 8.986 1.00 73.88 157 GLU A C 1
ATOM 1148 O O . GLU A 1 157 ? -3.821 8.914 9.941 1.00 73.88 157 GLU A O 1
ATOM 1153 N N . TRP A 1 158 ? -3.377 9.379 7.803 1.00 75.56 158 TRP A N 1
ATOM 1154 C CA . TRP A 1 158 ? -2.616 8.139 7.558 1.00 75.56 158 TRP A CA 1
ATOM 1155 C C . TRP A 1 158 ? -1.395 7.961 8.476 1.00 75.56 158 TRP A C 1
ATOM 1157 O O . TRP A 1 158 ? -0.909 6.845 8.618 1.00 75.56 158 TRP A O 1
ATOM 1167 N N . TYR A 1 159 ? -0.915 9.060 9.059 1.00 82.12 159 TYR A N 1
ATOM 1168 C CA . TYR A 1 159 ? 0.177 9.129 10.026 1.00 82.12 159 TYR A CA 1
ATOM 1169 C C . TYR A 1 159 ? -0.274 8.813 11.463 1.00 82.12 159 TYR A C 1
ATOM 1171 O O . TYR A 1 159 ? 0.562 8.804 12.355 1.00 82.12 159 TYR A O 1
ATOM 1179 N N . VAL A 1 160 ? -1.569 8.590 11.722 1.00 88.88 160 VAL A N 1
ATOM 1180 C CA . VAL A 1 160 ? -2.052 8.135 13.033 1.00 88.88 160 VAL A CA 1
ATOM 1181 C C . VAL A 1 160 ? -2.197 6.618 13.034 1.00 88.88 160 VAL A C 1
ATOM 1183 O O . VAL A 1 160 ? -2.895 6.047 12.192 1.00 88.88 160 VAL A O 1
ATOM 1186 N N . SER A 1 161 ? -1.560 5.963 14.000 1.00 87.44 161 SER A N 1
ATOM 1187 C CA . SER A 1 161 ? -1.503 4.503 14.112 1.00 87.44 161 SER A CA 1
ATOM 1188 C C . SER A 1 161 ? -1.467 4.039 15.577 1.00 87.44 161 SER A C 1
ATOM 1190 O O . SER A 1 161 ? -1.617 4.850 16.491 1.00 87.44 161 SER A O 1
ATOM 1192 N N . GLY A 1 162 ? -1.313 2.734 15.804 1.00 88.00 162 GLY A N 1
ATOM 1193 C CA . GLY A 1 162 ? -1.357 2.117 17.135 1.00 88.00 162 GLY A CA 1
ATOM 1194 C C . GLY A 1 162 ? -2.703 1.463 17.450 1.00 88.00 162 GLY A C 1
ATOM 1195 O O . GLY A 1 162 ? -3.711 1.722 16.785 1.00 88.00 162 GLY A O 1
ATOM 1196 N N . ASP A 1 163 ? -2.712 0.597 18.461 1.00 89.56 163 ASP A N 1
ATOM 1197 C CA . ASP A 1 163 ? -3.903 -0.166 18.861 1.00 89.56 163 ASP A CA 1
ATOM 1198 C C . ASP A 1 163 ? -4.990 0.733 19.463 1.00 89.56 163 ASP A C 1
ATOM 1200 O O . ASP A 1 163 ? -6.179 0.417 19.374 1.00 89.56 163 ASP A O 1
ATOM 1204 N N . PHE A 1 164 ? -4.586 1.876 20.020 1.00 93.00 164 PHE A N 1
ATOM 1205 C CA . PHE A 1 164 ? -5.445 2.916 20.572 1.00 93.00 164 PHE A CA 1
ATOM 1206 C C . PHE A 1 164 ? -5.338 4.231 19.791 1.00 93.00 164 PHE A C 1
ATOM 1208 O O . PHE A 1 164 ? -5.854 5.241 20.253 1.00 93.00 164 PHE A O 1
ATOM 1215 N N . CYS A 1 165 ? -4.744 4.245 18.593 1.00 92.50 165 CYS A N 1
ATOM 1216 C CA . CYS A 1 165 ? -4.498 5.467 17.813 1.00 92.50 165 CYS A CA 1
ATOM 1217 C C . CYS A 1 165 ? -3.623 6.504 18.540 1.00 92.50 165 CYS A C 1
ATOM 1219 O O . CYS A 1 165 ? -3.785 7.712 18.361 1.00 92.50 165 CYS A O 1
ATOM 1221 N N . GLU A 1 166 ? -2.721 6.026 19.389 1.00 90.31 166 GLU A N 1
ATOM 1222 C CA . GLU A 1 166 ? -1.827 6.813 20.228 1.00 90.31 166 GLU A CA 1
ATOM 1223 C C . GLU A 1 166 ? -0.616 7.360 19.461 1.00 90.31 166 GLU A C 1
ATOM 1225 O O . GLU A 1 166 ? -0.051 8.384 19.847 1.00 90.31 166 GLU A O 1
ATOM 1230 N N . CYS A 1 167 ? -0.243 6.714 18.356 1.00 89.75 167 CYS A N 1
ATOM 1231 C CA . CYS A 1 167 ? 0.914 7.079 17.554 1.00 89.75 167 CYS A CA 1
ATOM 1232 C C . CYS A 1 167 ? 0.541 8.136 16.520 1.00 89.75 167 CYS A C 1
ATOM 1234 O O . CYS A 1 167 ? -0.459 7.996 15.820 1.00 89.75 167 CYS A O 1
ATOM 1236 N N . ASP A 1 168 ? 1.359 9.177 16.397 1.00 88.69 168 ASP A N 1
ATOM 1237 C CA . ASP A 1 168 ? 1.226 10.212 15.375 1.00 88.69 168 ASP A CA 1
ATOM 1238 C C . ASP A 1 168 ? 2.589 10.470 14.752 1.00 88.69 168 ASP A C 1
ATOM 1240 O O . ASP A 1 168 ? 3.472 11.066 15.365 1.00 88.69 168 ASP A O 1
ATOM 1244 N N . ASP A 1 169 ? 2.777 10.014 13.519 1.00 85.06 169 ASP A N 1
ATOM 1245 C CA . ASP A 1 169 ? 4.083 10.048 12.871 1.00 85.06 169 ASP A CA 1
ATOM 1246 C C . ASP A 1 169 ? 4.568 11.482 12.599 1.00 85.06 169 ASP A C 1
ATOM 1248 O O . ASP A 1 169 ? 5.740 11.711 12.297 1.00 85.06 169 ASP A O 1
ATOM 1252 N N . ARG A 1 170 ? 3.690 12.486 12.733 1.00 85.06 170 ARG A N 1
ATOM 1253 C CA . ARG A 1 170 ? 4.071 13.903 12.649 1.00 85.06 170 ARG A CA 1
ATOM 1254 C C . ARG A 1 170 ? 4.848 14.381 13.870 1.00 85.06 170 ARG A C 1
ATOM 1256 O O . ARG A 1 170 ? 5.495 15.430 13.753 1.00 85.06 170 ARG A O 1
ATOM 1263 N N . ASP A 1 171 ? 4.761 13.651 14.979 1.00 86.50 171 ASP A N 1
ATOM 1264 C CA . ASP A 1 171 ? 5.461 13.934 16.231 1.00 86.50 171 ASP A CA 1
ATOM 1265 C C . ASP A 1 171 ? 6.901 13.396 16.217 1.00 86.50 171 ASP A C 1
ATOM 1267 O O . ASP A 1 171 ? 7.689 13.767 17.082 1.00 86.50 171 ASP A O 1
ATOM 1271 N N . CYS A 1 172 ? 7.277 12.585 15.216 1.00 89.69 172 CYS A N 1
ATOM 1272 C CA . CYS A 1 172 ? 8.671 12.195 15.010 1.00 89.69 172 CYS A CA 1
ATOM 1273 C C . CYS A 1 172 ? 9.583 13.403 14.770 1.00 89.69 172 CYS A C 1
ATOM 1275 O O . CYS A 1 172 ? 9.181 14.421 14.187 1.00 89.69 172 CYS A O 1
ATOM 1277 N N . ASP A 1 173 ? 10.847 13.232 15.158 1.00 90.50 173 ASP A N 1
ATOM 1278 C CA . ASP A 1 173 ? 11.879 14.244 15.003 1.00 90.50 173 ASP A CA 1
ATOM 1279 C C . ASP A 1 173 ? 12.067 14.663 13.538 1.00 90.50 173 ASP A C 1
ATOM 1281 O O . ASP A 1 173 ? 11.996 13.873 12.586 1.00 90.50 173 ASP A O 1
ATOM 1285 N N . LYS A 1 174 ? 12.305 15.966 13.368 1.00 89.62 174 LYS A N 1
ATOM 1286 C CA . LYS A 1 174 ? 12.477 16.618 12.070 1.00 89.62 174 LYS A CA 1
ATOM 1287 C C . LYS A 1 174 ? 13.804 17.349 12.045 1.00 89.62 174 LYS A C 1
ATOM 1289 O O . LYS A 1 174 ? 14.122 18.088 12.974 1.00 89.62 174 LYS A O 1
ATOM 1294 N N . HIS A 1 175 ? 14.508 17.238 10.929 1.00 85.88 175 HIS A N 1
ATOM 1295 C CA . HIS A 1 175 ? 15.639 18.102 10.607 1.00 85.88 175 HIS A CA 1
ATOM 1296 C C . HIS A 1 175 ? 15.386 18.733 9.235 1.00 85.88 175 HIS A C 1
ATOM 1298 O O . HIS A 1 175 ? 14.868 18.078 8.331 1.00 85.88 175 HIS A O 1
ATOM 1304 N N . ASP A 1 176 ? 15.632 20.040 9.119 1.00 83.75 176 ASP A N 1
ATOM 1305 C CA . ASP A 1 176 ? 15.278 20.859 7.945 1.00 83.75 176 ASP A CA 1
ATOM 1306 C C . ASP A 1 176 ? 13.814 20.712 7.478 1.00 83.75 176 ASP A C 1
ATOM 1308 O O . ASP A 1 176 ? 13.486 20.826 6.299 1.00 83.75 176 ASP A O 1
ATOM 1312 N N . GLY A 1 177 ? 12.902 20.465 8.426 1.00 82.44 177 GLY A N 1
ATOM 1313 C CA . GLY A 1 177 ? 11.466 20.325 8.165 1.00 82.44 177 GLY A CA 1
ATOM 1314 C C . GLY A 1 177 ? 11.030 18.960 7.620 1.00 82.44 177 GLY A C 1
ATOM 1315 O O . GLY A 1 177 ? 9.839 18.775 7.368 1.00 82.44 177 GLY A O 1
ATOM 1316 N N . LEU A 1 178 ? 11.947 17.998 7.479 1.00 85.25 178 LEU A N 1
ATOM 1317 C CA . LEU A 1 178 ? 11.664 16.641 7.011 1.00 85.25 178 LEU A CA 1
ATOM 1318 C C . LEU A 1 178 ? 11.648 15.652 8.183 1.00 85.25 178 LEU A C 1
ATOM 1320 O O . LEU A 1 178 ? 12.617 15.565 8.938 1.00 85.25 178 LEU A O 1
ATOM 1324 N N . ILE A 1 179 ? 10.552 14.894 8.316 1.00 86.81 179 ILE A N 1
ATOM 1325 C CA . ILE A 1 179 ? 10.428 13.798 9.294 1.00 86.81 179 ILE A CA 1
ATOM 1326 C C . ILE A 1 179 ? 11.468 12.733 8.969 1.00 86.81 179 ILE A C 1
ATOM 1328 O O . ILE A 1 179 ? 11.558 12.296 7.818 1.00 86.81 179 ILE A O 1
ATOM 1332 N N . CYS A 1 180 ? 12.262 12.349 9.970 1.00 90.25 180 CYS A N 1
ATOM 1333 C CA . CYS A 1 180 ? 13.358 11.391 9.822 1.00 90.25 180 CYS A CA 1
ATOM 1334 C C . CYS A 1 180 ? 14.285 11.706 8.633 1.00 90.25 180 CYS A C 1
ATOM 1336 O O . CYS A 1 180 ? 14.813 10.787 8.012 1.00 90.25 180 CYS A O 1
ATOM 1338 N N . THR A 1 181 ? 14.402 12.991 8.254 1.00 89.56 181 THR A N 1
ATOM 1339 C CA . THR A 1 181 ? 15.117 13.507 7.066 1.00 89.56 181 THR A CA 1
ATOM 1340 C C . THR A 1 181 ? 14.802 12.820 5.732 1.00 89.56 181 THR A C 1
ATOM 1342 O O . THR A 1 181 ? 15.490 13.047 4.740 1.00 89.56 181 THR A O 1
ATOM 1345 N N . GLY A 1 182 ? 13.745 12.005 5.669 1.00 83.94 182 GLY A N 1
ATOM 1346 C CA . GLY A 1 182 ? 13.491 11.101 4.547 1.00 83.94 182 GLY A CA 1
ATOM 1347 C C . GLY A 1 182 ? 14.444 9.900 4.454 1.00 83.94 182 GLY A C 1
ATOM 1348 O O . GLY A 1 182 ? 14.354 9.166 3.477 1.00 83.94 182 GLY A O 1
ATOM 1349 N N . ASN A 1 183 ? 15.315 9.684 5.448 1.00 88.06 183 ASN A N 1
ATOM 1350 C CA . ASN A 1 183 ? 16.290 8.584 5.527 1.00 88.06 183 ASN A CA 1
ATOM 1351 C C . ASN A 1 183 ? 15.913 7.521 6.570 1.00 88.06 183 ASN A C 1
ATOM 1353 O O . ASN A 1 183 ? 16.746 6.739 7.035 1.00 88.06 183 ASN A O 1
ATOM 1357 N N . GLY A 1 184 ? 14.652 7.513 6.975 1.00 88.00 184 GLY A N 1
ATOM 1358 C CA . GLY A 1 184 ? 14.109 6.582 7.943 1.00 88.00 184 GLY A CA 1
ATOM 1359 C C . GLY A 1 184 ? 12.595 6.549 7.868 1.00 88.00 184 GLY A C 1
ATOM 1360 O O . GLY A 1 184 ? 11.965 7.333 7.152 1.00 88.00 184 GLY A O 1
ATOM 1361 N N . VAL A 1 185 ? 12.012 5.624 8.616 1.00 88.31 185 VAL A N 1
ATOM 1362 C CA . VAL A 1 185 ? 10.564 5.507 8.782 1.00 88.31 185 VAL A CA 1
ATOM 1363 C C . VAL A 1 185 ? 10.221 5.918 10.205 1.00 88.31 185 VAL A C 1
ATOM 1365 O O . VAL A 1 185 ? 10.893 5.512 11.147 1.00 88.31 185 VAL A O 1
ATOM 1368 N N . CYS A 1 186 ? 9.193 6.746 10.370 1.00 87.06 186 CYS A N 1
ATOM 1369 C CA . CYS A 1 186 ? 8.692 7.044 11.702 1.00 87.06 186 CYS A CA 1
ATOM 1370 C C . CYS A 1 186 ? 7.954 5.821 12.257 1.00 87.06 186 CYS A C 1
ATOM 1372 O O . CYS A 1 186 ? 7.101 5.244 11.587 1.00 87.06 186 CYS A O 1
ATOM 1374 N N . SER A 1 187 ? 8.301 5.446 13.479 1.00 87.31 187 SER A N 1
ATOM 1375 C CA . SER A 1 187 ? 7.725 4.348 14.242 1.00 87.31 187 SER A CA 1
ATOM 1376 C C . SER A 1 187 ? 7.266 4.927 15.579 1.00 87.31 187 SER A C 1
ATOM 1378 O O . SER A 1 187 ? 8.040 5.028 16.531 1.00 87.31 187 SER A O 1
ATOM 1380 N N . CYS A 1 188 ? 6.020 5.416 15.617 1.00 86.69 188 CYS A N 1
ATOM 1381 C CA . CYS A 1 188 ? 5.359 5.944 16.816 1.00 86.69 188 CYS A CA 1
ATOM 1382 C C . CYS A 1 188 ? 6.194 6.970 17.614 1.00 86.69 188 CYS A C 1
ATOM 1384 O O . CYS A 1 188 ? 6.451 6.805 18.807 1.00 86.69 188 CYS A O 1
ATOM 1386 N N . GLY A 1 189 ? 6.646 8.035 16.946 1.00 84.38 189 GLY A N 1
ATOM 1387 C CA . GLY A 1 189 ? 7.430 9.105 17.576 1.00 84.38 189 GLY A CA 1
ATOM 1388 C C . GLY A 1 189 ? 8.941 8.858 17.626 1.00 84.38 189 GLY A C 1
ATOM 1389 O O . GLY A 1 189 ? 9.672 9.733 18.078 1.00 84.38 189 GLY A O 1
ATOM 1390 N N . ASN A 1 190 ? 9.430 7.721 17.120 1.00 90.00 190 ASN A N 1
ATOM 1391 C CA . ASN A 1 190 ? 10.859 7.462 16.959 1.00 90.00 190 ASN A CA 1
ATOM 1392 C C . ASN A 1 190 ? 11.222 7.169 15.498 1.00 90.00 190 ASN A C 1
ATOM 1394 O O . ASN A 1 190 ? 10.532 6.410 14.822 1.00 90.00 190 ASN A O 1
ATOM 1398 N N . CYS A 1 191 ? 12.326 7.728 15.007 1.00 91.12 191 CYS A N 1
ATOM 1399 C CA . CYS A 1 191 ? 12.799 7.437 13.658 1.00 91.12 191 CYS A CA 1
ATOM 1400 C C . CYS A 1 191 ? 13.595 6.126 13.609 1.00 91.12 191 CYS A C 1
ATOM 1402 O O . CYS A 1 191 ? 14.640 5.981 14.241 1.00 91.12 191 CYS A O 1
ATOM 1404 N N . GLU A 1 192 ? 13.123 5.177 12.806 1.00 93.50 192 GLU A N 1
ATOM 1405 C CA . GLU A 1 192 ? 13.869 3.984 12.417 1.00 93.50 192 GLU A CA 1
ATOM 1406 C C . GLU A 1 192 ? 14.696 4.296 11.167 1.00 93.50 192 GLU A C 1
ATOM 1408 O O . GLU A 1 192 ? 14.191 4.306 10.040 1.00 93.50 192 GLU A O 1
ATOM 1413 N N . CYS A 1 193 ? 15.976 4.597 11.376 1.00 91.88 193 CYS A N 1
ATOM 1414 C CA . CYS A 1 193 ? 16.883 4.971 10.298 1.00 91.88 193 CYS A CA 1
ATOM 1415 C C . CYS A 1 193 ? 17.213 3.796 9.385 1.00 91.88 193 CYS A C 1
ATOM 1417 O O . CYS A 1 193 ? 17.434 2.668 9.832 1.00 91.88 193 CYS A O 1
ATOM 1419 N N . TRP A 1 194 ? 17.285 4.077 8.087 1.00 89.88 194 TRP A N 1
ATOM 1420 C CA . TRP A 1 194 ? 17.770 3.115 7.109 1.00 89.88 194 TRP A CA 1
ATOM 1421 C C . TRP A 1 194 ? 19.260 2.832 7.311 1.00 89.88 194 TRP A C 1
ATOM 1423 O O . TRP A 1 194 ? 19.987 3.597 7.947 1.00 89.88 194 TRP A O 1
ATOM 1433 N N . GLU A 1 195 ? 19.731 1.714 6.760 1.00 88.81 195 GLU A N 1
ATOM 1434 C CA . GLU A 1 195 ? 21.123 1.289 6.906 1.00 88.81 195 GLU A CA 1
ATOM 1435 C C . GLU A 1 195 ? 22.102 2.400 6.483 1.00 88.81 195 GLU A C 1
ATOM 1437 O O . GLU A 1 195 ? 21.983 2.989 5.408 1.00 88.81 195 GLU A O 1
ATOM 1442 N N . GLY A 1 196 ? 23.073 2.693 7.352 1.00 88.88 196 GLY A N 1
ATOM 1443 C CA . GLY A 1 196 ? 24.057 3.757 7.142 1.00 88.88 196 GLY A CA 1
ATOM 1444 C C . GLY A 1 196 ? 23.636 5.139 7.651 1.00 88.88 196 GLY A C 1
ATOM 1445 O O . GLY A 1 196 ? 24.487 6.025 7.693 1.00 88.88 196 GLY A O 1
ATOM 1446 N N . TRP A 1 197 ? 22.393 5.319 8.103 1.00 92.00 197 TRP A N 1
ATOM 1447 C CA . TRP A 1 197 ? 21.906 6.553 8.725 1.00 92.00 197 TRP A CA 1
ATOM 1448 C C . TRP A 1 197 ? 21.755 6.418 10.245 1.00 92.00 197 TRP A C 1
ATOM 1450 O O . TRP A 1 197 ? 21.509 5.334 10.773 1.00 92.00 197 TRP A O 1
ATOM 1460 N N . ASN A 1 198 ? 21.943 7.524 10.964 1.00 91.75 198 ASN A N 1
ATOM 1461 C CA . ASN A 1 198 ? 21.830 7.622 12.421 1.00 91.75 198 ASN A CA 1
ATOM 1462 C C . ASN A 1 198 ? 21.430 9.057 12.826 1.00 91.75 198 ASN A C 1
ATOM 1464 O O . ASN A 1 198 ? 21.309 9.932 11.972 1.00 91.75 198 ASN A O 1
ATOM 1468 N N . GLY A 1 199 ? 21.260 9.313 14.121 1.00 91.38 199 GLY A N 1
ATOM 1469 C CA . GLY A 1 199 ? 20.673 10.538 14.659 1.00 91.38 199 GLY A CA 1
ATOM 1470 C C . GLY A 1 199 ? 19.196 10.341 14.986 1.00 91.38 199 GLY A C 1
ATOM 1471 O O . GLY A 1 199 ? 18.570 9.385 14.526 1.00 91.38 199 GLY A O 1
ATOM 1472 N N . ASN A 1 200 ? 18.638 11.240 15.793 1.00 91.19 200 ASN A N 1
ATOM 1473 C CA . ASN A 1 200 ? 17.243 11.130 16.228 1.00 91.19 200 ASN A CA 1
ATOM 1474 C C . ASN A 1 200 ? 16.263 11.379 15.069 1.00 91.19 200 ASN A C 1
ATOM 1476 O O . ASN A 1 200 ? 15.174 10.817 15.054 1.00 91.19 200 ASN A O 1
ATOM 1480 N N . ALA A 1 201 ? 16.673 12.166 14.068 1.00 92.75 201 ALA A N 1
ATOM 1481 C CA . ALA A 1 201 ? 15.945 12.400 12.825 1.00 92.75 201 ALA A CA 1
ATOM 1482 C C . ALA A 1 201 ? 16.642 11.745 11.613 1.00 92.75 201 ALA A C 1
ATOM 1484 O O . ALA A 1 201 ? 16.397 12.147 10.475 1.00 92.75 201 ALA A O 1
ATOM 1485 N N . CYS A 1 202 ? 17.511 10.750 11.821 1.00 92.75 202 CYS A N 1
ATOM 1486 C CA . CYS A 1 202 ? 18.297 10.096 10.766 1.00 92.75 202 CYS A CA 1
ATOM 1487 C C . C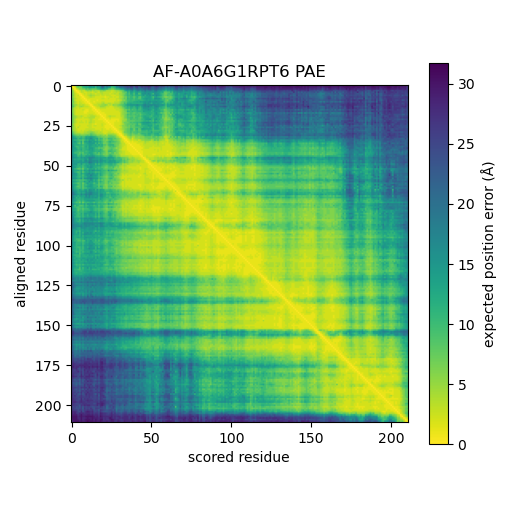YS A 1 202 ? 19.158 11.049 9.921 1.00 92.75 202 CYS A C 1
ATOM 1489 O O . CYS A 1 202 ? 19.399 10.799 8.746 1.00 92.75 202 CYS A O 1
ATOM 1491 N N . GLU A 1 203 ? 19.611 12.156 10.503 1.00 92.56 203 GLU A N 1
ATOM 1492 C CA . GLU A 1 203 ? 20.321 13.239 9.824 1.00 92.56 203 GLU A CA 1
ATOM 1493 C C . GLU A 1 203 ? 21.826 12.981 9.617 1.00 92.56 203 GLU A C 1
ATOM 1495 O O . GLU A 1 203 ? 22.504 13.733 8.915 1.00 92.56 203 GLU A O 1
ATOM 1500 N N . ILE A 1 204 ? 22.368 11.920 10.218 1.00 90.69 204 ILE A N 1
ATOM 1501 C CA . ILE A 1 204 ? 23.799 11.606 10.215 1.00 90.69 204 ILE A CA 1
ATOM 1502 C C . ILE A 1 204 ? 24.071 10.417 9.292 1.00 90.69 204 ILE A C 1
ATOM 1504 O O . ILE A 1 204 ? 23.679 9.290 9.585 1.00 90.69 204 ILE A O 1
ATOM 1508 N N . TRP A 1 205 ? 24.824 10.647 8.215 1.00 88.12 205 TRP A N 1
ATOM 1509 C CA . TRP A 1 205 ? 25.356 9.580 7.363 1.00 88.12 205 TRP A CA 1
ATOM 1510 C C . TRP A 1 205 ? 26.653 9.003 7.948 1.00 88.12 205 TRP A C 1
ATOM 1512 O O . TRP A 1 205 ? 27.599 9.738 8.231 1.00 88.12 205 TRP A O 1
ATOM 1522 N N . LEU A 1 206 ? 26.711 7.680 8.111 1.00 84.56 206 LEU A N 1
ATOM 1523 C CA . LEU A 1 206 ? 27.861 6.941 8.651 1.00 84.56 206 LEU A CA 1
ATOM 1524 C C . LEU A 1 206 ? 28.716 6.259 7.569 1.00 84.56 206 LEU A C 1
ATOM 1526 O O . LEU A 1 206 ? 29.741 5.644 7.880 1.00 84.56 206 LEU A O 1
ATOM 1530 N N . GLY A 1 207 ? 28.308 6.339 6.301 1.00 75.12 207 GLY A N 1
ATOM 1531 C CA . GLY A 1 207 ? 29.070 5.792 5.183 1.00 75.12 207 GLY A CA 1
ATOM 1532 C C . GLY A 1 207 ? 30.324 6.610 4.862 1.00 75.12 207 GLY A C 1
ATOM 1533 O O . GLY A 1 207 ? 30.445 7.787 5.193 1.00 75.12 207 GLY A O 1
ATOM 1534 N N . ARG A 1 208 ? 31.291 5.966 4.198 1.00 68.44 208 ARG A N 1
ATOM 1535 C CA . ARG A 1 208 ? 32.563 6.604 3.804 1.00 68.44 208 ARG A CA 1
ATOM 1536 C C . ARG A 1 208 ? 32.450 7.473 2.546 1.00 68.44 208 ARG A C 1
ATOM 1538 O O . ARG A 1 208 ? 33.302 8.330 2.343 1.00 68.44 208 ARG A O 1
ATOM 1545 N N . GLU A 1 209 ? 31.413 7.264 1.740 1.00 63.56 209 GLU A N 1
ATOM 1546 C CA . GLU A 1 209 ? 31.070 8.052 0.551 1.00 63.56 209 GLU A CA 1
ATOM 1547 C C . GLU A 1 209 ? 29.558 8.318 0.568 1.00 63.56 209 GLU A C 1
ATOM 1549 O O . GLU A 1 209 ? 28.789 7.462 1.007 1.00 63.56 209 GLU A O 1
ATOM 1554 N N . TYR A 1 210 ? 29.148 9.524 0.177 1.00 50.34 210 TYR A N 1
ATOM 1555 C CA . TYR A 1 210 ? 27.740 9.916 0.049 1.00 50.34 210 TYR A CA 1
ATOM 1556 C C . TYR A 1 210 ? 27.185 9.323 -1.265 1.00 50.34 210 TYR A C 1
ATOM 1558 O O . TYR A 1 210 ? 27.900 9.419 -2.268 1.00 50.34 210 TYR A O 1
ATOM 1566 N N . PRO A 1 211 ? 25.987 8.708 -1.295 1.00 56.91 211 PRO A N 1
ATOM 1567 C CA . PRO A 1 211 ? 25.334 8.325 -2.549 1.00 56.91 211 PRO A CA 1
ATOM 1568 C C . PRO A 1 211 ? 24.939 9.539 -3.402 1.00 56.91 211 PRO A C 1
ATOM 1570 O O . PRO A 1 211 ? 24.626 10.604 -2.817 1.00 56.91 211 PRO A O 1
#

Nearest PDB structures (foldseek):
  5es4-assembly4_H  TM=4.697E-01  e=1.595E-12  Homo sapiens
  4nen-assembly1_B  TM=4.469E-01  e=4.750E-12  Homo sapiens
  7usm-assembly1_B  TM=4.243E-01  e=3.616E-12  Homo sapiens
  8xen-assembly1_B  TM=4.630E-01  e=1.736E-11  Homo sapiens
  2p26-assembly1_A  TM=4.258E-01  e=7.392E-06  Homo sapiens

Sequence (211 aa):
SDDFCSGHGQCNCGRCDCKEGWIGKKCEHPRSCPLSVEESAKKCQGNSNLPCSGRGRCECGQCTCFPPGDNRVHGKNCECDDRQCENLDGDVCGGHGICSCGRCICQDGWFGKLCQHSRKCNMTEEESRSLCESADGILCSGKGSCHCGKCICSPQEWYVSGDFCECDDRDCDKHDGLICTGNGVCSCGNCECWEGWNGNACEIWLGREYP

Foldseek 3Di:
DCCQLPVQADDDPSATDGDPQFDDRSSPDGPDQPDDPVRQQVLQQPPHPGRLNVQFDGDNSFTQGPPHPPPQQDDRNSQAHQVLQQDPVRDRLCVAADGDRNATDGDPQFDDRSSNDGVDAPDDPVVQQVLQQDPVRDGLVVQFDTDNSFTDGDPVQPQQDDRSSQAGQCLQDDDPRDALVVQAGRDRRATHGDPQFDDRSSPDGNDPDDD

Organism: NCBI:txid2861861

pLDDT: mean 87.99, std 7.61, range [46.22, 97.94]

InterPro domains:
  IPR013111 Epidermal growth factor-like domain, extracellular [PF07974] (85-115)
  IPR013111 Epidermal growth factor-like domain, extracellular [PF07974] (172-202)
  IPR015812 Integrin beta subunit [PTHR10082] (4-156)
  IPR057243 Integrins beta, I-EGF domain, conserved site [PS00243] (5-18)
  IPR057243 Integrins beta, I-EGF domain, conserved site [PS00243] (93-106)
  IPR057243 Integrins beta, I-EGF domain, conserved site [PS00243] (180-193)

Secondary structure (DSSP, 8-state):
--GGGTTSEEEETTEEEEPTTEESTTS-EESS--S-HHHHHHHHHTTSSSGGGGSEEEETTEEEESSTT-TTEESTTS-EEGGGGB-TT--BGGGSEEEETTEEEEPTTEESTTS-EES---S-HHHHHHHSB-TTS-BGGGSEEEETTEEEE-TT-TTEESTTS-EEGGGS-EETTEEGGGSEEEETTEEEEPTTEESTTS-EE-SSS--